Protein AF-A0A9X3YD59-F1 (afdb_monomer_lite)

Sequence (199 aa):
MIEMTILKELVAESLGELLESVKEIRIEDINIEELDKPVDLELPRNELTPLSEETKEVLSEEGYSDEVLESINSEEEAAIYRDAGLECQTVNGNDALINTEIDLDQTDALGDTNLERMGKGKSPLDVNGKPIELHHVGQKADSPLAELTHAQHMENGNNTILHDTTKESEIDRGAFAKEREAHWKARAEEIKQRQEEAA

Secondary structure (DSSP, 8-state):
--HHHHHHHHHHHHHHHHHHHHHT--GGG--HHHHTS-----PPPP-PPPPPHHHHHHHHHTT--HHHHHH---HHHHHHHHHTT-EEEEETTEEEEE-S---TT-B-TTS-BHHHHHHTTPPPB-TTSPBPEEEEGGG-TTSPEEEE-HHHHHSTTHHHHH--TTSPP---HHHHHHHHHHHHHHHHHHHHHHHHHT-

Structure (mmCIF, N/CA/C/O backbone):
data_AF-A0A9X3YD59-F1
#
_entry.id   AF-A0A9X3YD59-F1
#
loop_
_atom_site.group_PDB
_atom_site.id
_atom_site.type_symbol
_atom_site.label_atom_id
_atom_site.label_alt_id
_atom_site.label_comp_id
_atom_site.label_asym_id
_atom_site.label_entity_id
_atom_site.label_seq_id
_atom_site.pdbx_PDB_ins_code
_atom_site.Cartn_x
_atom_site.Cartn_y
_atom_site.Cartn_z
_atom_site.occupancy
_atom_site.B_iso_or_equiv
_atom_site.auth_seq_id
_atom_site.auth_comp_id
_atom_site.auth_asym_id
_atom_site.auth_atom_id
_atom_site.pdbx_PDB_model_num
ATOM 1 N N . MET A 1 1 ? -11.977 6.323 -32.313 1.00 48.66 1 MET A N 1
ATOM 2 C CA . MET A 1 1 ? -11.999 5.221 -33.312 1.00 48.66 1 MET A CA 1
ATOM 3 C C . MET A 1 1 ? -10.699 5.088 -34.118 1.00 48.66 1 MET A C 1
ATOM 5 O O . MET A 1 1 ? -10.632 4.195 -34.948 1.00 48.66 1 MET A O 1
ATOM 9 N N . ILE A 1 2 ? -9.675 5.922 -33.886 1.00 47.72 2 ILE A N 1
ATOM 10 C CA . ILE A 1 2 ? -8.413 5.894 -34.652 1.00 47.72 2 ILE A CA 1
ATOM 11 C C . ILE A 1 2 ? -7.351 4.999 -33.968 1.00 47.72 2 ILE A C 1
ATOM 13 O O . ILE A 1 2 ? -6.607 4.316 -34.658 1.00 47.72 2 ILE A O 1
ATOM 17 N N . GLU A 1 3 ? -7.361 4.878 -32.635 1.00 50.88 3 GLU A N 1
ATOM 18 C CA . GLU A 1 3 ? -6.383 4.080 -31.862 1.00 50.88 3 GLU A CA 1
ATOM 19 C C . GLU A 1 3 ? -6.454 2.560 -32.069 1.00 50.88 3 GLU A C 1
ATOM 21 O O . GLU A 1 3 ? -5.428 1.917 -32.270 1.00 50.88 3 GLU A O 1
ATOM 26 N N . MET A 1 4 ? -7.653 1.964 -32.084 1.00 38.84 4 MET A N 1
ATOM 27 C CA . MET A 1 4 ? -7.789 0.505 -32.258 1.00 38.84 4 MET A CA 1
ATOM 28 C C . MET A 1 4 ? -7.372 0.011 -33.649 1.00 38.84 4 MET A C 1
ATOM 30 O O . MET A 1 4 ? -7.109 -1.179 -33.813 1.00 38.84 4 MET A O 1
ATOM 34 N N . THR A 1 5 ? -7.361 0.886 -34.655 1.00 42.59 5 THR A N 1
ATOM 35 C CA . THR A 1 5 ? -6.995 0.520 -36.030 1.00 42.59 5 THR A CA 1
ATOM 36 C C . THR A 1 5 ? -5.479 0.438 -36.173 1.00 42.59 5 THR A C 1
ATOM 38 O O . THR A 1 5 ? -4.984 -0.550 -36.705 1.00 42.59 5 THR A O 1
ATOM 41 N N . ILE A 1 6 ? -4.755 1.398 -35.587 1.00 52.00 6 ILE A N 1
ATOM 42 C CA . ILE A 1 6 ? -3.287 1.442 -35.600 1.00 52.00 6 ILE A CA 1
ATOM 43 C C . ILE A 1 6 ? -2.707 0.256 -34.819 1.00 52.00 6 ILE A C 1
ATOM 45 O O . ILE A 1 6 ? -1.791 -0.406 -35.296 1.00 52.00 6 ILE A O 1
ATOM 49 N N . LEU A 1 7 ? -3.289 -0.083 -33.660 1.00 44.72 7 LEU A N 1
ATOM 50 C CA . LEU A 1 7 ? -2.834 -1.232 -32.870 1.00 44.72 7 LEU A CA 1
ATOM 51 C C . LEU A 1 7 ? -3.066 -2.569 -33.602 1.00 44.72 7 LEU A C 1
ATOM 53 O O . LEU A 1 7 ? -2.240 -3.473 -33.524 1.00 44.72 7 LEU A O 1
ATOM 57 N N . LYS A 1 8 ? -4.175 -2.697 -34.345 1.00 49.22 8 LYS A N 1
ATOM 58 C CA . LYS A 1 8 ? -4.456 -3.891 -35.160 1.00 49.22 8 LYS A CA 1
ATOM 59 C C . LYS A 1 8 ? -3.526 -4.011 -36.364 1.00 49.22 8 LYS A C 1
ATOM 61 O O . LYS A 1 8 ? -3.142 -5.129 -36.686 1.00 49.22 8 LYS A O 1
ATOM 66 N N . GLU A 1 9 ? -3.181 -2.900 -37.013 1.00 48.28 9 GLU A N 1
ATOM 67 C CA . GLU A 1 9 ? -2.212 -2.890 -38.115 1.00 48.28 9 GLU A CA 1
ATOM 68 C C . GLU A 1 9 ? -0.807 -3.248 -37.621 1.00 48.28 9 GLU A C 1
ATOM 70 O O . GLU A 1 9 ? -0.199 -4.146 -38.190 1.00 48.28 9 GLU A O 1
ATOM 75 N N . LEU A 1 10 ? -0.347 -2.679 -36.501 1.00 42.44 10 LEU A N 1
ATOM 76 C CA . LEU A 1 10 ? 0.983 -2.964 -35.945 1.00 42.44 10 LEU A CA 1
ATOM 77 C C . LEU A 1 10 ? 1.147 -4.437 -35.520 1.00 42.44 10 LEU A C 1
ATOM 79 O O . LEU A 1 10 ? 2.170 -5.066 -35.788 1.00 42.44 10 LEU A O 1
ATOM 83 N N . VAL A 1 11 ? 0.114 -5.018 -34.894 1.00 52.75 11 VAL A N 1
ATOM 84 C CA . VAL A 1 11 ? 0.104 -6.446 -34.525 1.00 52.75 11 VAL A CA 1
ATOM 85 C C . VAL A 1 11 ? 0.025 -7.336 -35.770 1.00 52.75 11 VAL A C 1
ATOM 87 O O . VAL A 1 11 ? 0.654 -8.391 -35.805 1.00 52.75 11 VAL A O 1
ATOM 90 N N . ALA A 1 12 ? -0.715 -6.929 -36.807 1.00 53.62 12 ALA A N 1
ATOM 91 C CA . ALA A 1 12 ? -0.812 -7.682 -38.058 1.00 53.62 12 ALA A CA 1
ATOM 92 C C . ALA A 1 12 ? 0.489 -7.642 -38.876 1.00 53.62 12 ALA A C 1
ATOM 94 O O . ALA A 1 12 ? 0.856 -8.659 -39.463 1.00 53.62 12 ALA A O 1
ATOM 95 N N . GLU A 1 13 ? 1.193 -6.509 -38.889 1.00 56.78 13 GLU A N 1
ATOM 96 C CA . GLU A 1 13 ? 2.505 -6.362 -39.527 1.00 56.78 13 GLU A CA 1
ATOM 97 C C . GLU A 1 13 ? 3.557 -7.227 -38.818 1.00 56.78 13 GLU A C 1
ATOM 99 O O . GLU A 1 13 ? 4.201 -8.051 -39.465 1.00 56.78 13 GLU A O 1
ATOM 104 N N . SER A 1 14 ? 3.634 -7.155 -37.483 1.00 57.94 14 SER A N 1
ATOM 105 C CA . SER A 1 14 ? 4.537 -7.990 -36.675 1.00 57.94 14 SER A CA 1
ATOM 106 C C . SER A 1 14 ? 4.266 -9.492 -36.843 1.00 57.94 14 SER A C 1
ATOM 108 O O . SER A 1 14 ? 5.195 -10.285 -37.018 1.00 57.94 14 SER A O 1
ATOM 110 N N . LEU A 1 15 ? 2.992 -9.902 -36.838 1.00 60.00 15 LEU A N 1
ATOM 111 C CA . LEU A 1 15 ? 2.616 -11.304 -37.018 1.00 60.00 15 LEU A CA 1
ATOM 112 C C . LEU A 1 15 ? 2.864 -11.785 -38.456 1.00 60.00 15 LEU A C 1
ATOM 114 O O . LEU A 1 15 ? 3.173 -12.957 -38.663 1.00 60.00 15 LEU A O 1
ATOM 118 N N . GLY A 1 16 ? 2.736 -10.893 -39.443 1.00 63.78 16 GLY A N 1
ATOM 119 C CA . GLY A 1 16 ? 3.020 -11.163 -40.851 1.00 63.78 16 GLY A CA 1
ATOM 120 C C . GLY A 1 16 ?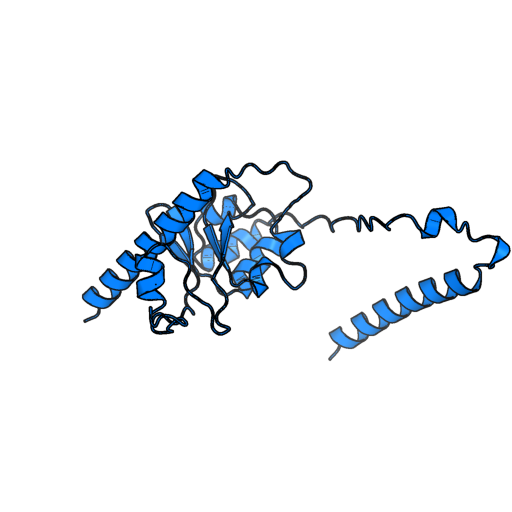 4.504 -11.411 -41.115 1.00 63.78 16 GLY A C 1
ATOM 121 O O . GLY A 1 16 ? 4.842 -12.391 -41.776 1.00 63.78 16 GLY A O 1
ATOM 122 N N . GLU A 1 17 ? 5.386 -10.586 -40.547 1.00 63.19 17 GLU A N 1
ATOM 123 C CA . GLU A 1 17 ? 6.842 -10.783 -40.621 1.00 63.19 17 GLU A CA 1
ATOM 124 C C . GLU A 1 17 ? 7.276 -12.090 -39.937 1.00 63.19 17 GLU A C 1
ATOM 126 O O . GLU A 1 17 ? 8.055 -12.867 -40.498 1.00 63.19 17 GLU A O 1
ATOM 131 N N . LEU A 1 18 ? 6.695 -12.394 -38.770 1.00 61.09 18 LEU A N 1
ATOM 132 C CA . LEU A 1 18 ? 6.884 -13.673 -38.081 1.00 61.09 18 LEU A CA 1
ATOM 133 C C . LEU A 1 18 ? 6.432 -14.861 -38.942 1.00 61.09 18 LEU A C 1
ATOM 135 O O . LEU A 1 18 ? 7.176 -15.826 -39.094 1.00 61.09 18 LEU A O 1
ATOM 139 N N . LEU A 1 19 ? 5.251 -14.794 -39.559 1.00 59.66 19 LEU A N 1
ATOM 140 C CA . LEU A 1 19 ? 4.734 -15.863 -40.419 1.00 59.66 19 LEU A CA 1
ATOM 141 C C . LEU A 1 19 ? 5.598 -16.104 -41.659 1.00 59.66 19 LEU A C 1
ATOM 143 O O . LEU A 1 19 ? 5.741 -17.254 -42.077 1.00 59.66 19 LEU A O 1
ATOM 147 N N . GLU A 1 20 ? 6.176 -15.055 -42.240 1.00 64.12 20 GLU A N 1
ATOM 148 C CA . GLU A 1 20 ? 7.027 -15.195 -43.420 1.00 64.12 20 GLU A CA 1
ATOM 149 C C . GLU A 1 20 ? 8.377 -15.827 -43.071 1.00 64.12 20 GLU A C 1
ATOM 151 O O . GLU A 1 20 ? 8.828 -16.720 -43.788 1.00 64.12 20 GLU A O 1
ATOM 156 N N . SER A 1 21 ? 8.954 -15.484 -41.913 1.00 59.84 21 SER A N 1
ATOM 157 C CA . SER A 1 21 ? 10.163 -16.155 -41.412 1.00 59.84 21 SER A CA 1
ATOM 158 C C . SER A 1 21 ? 9.939 -17.643 -41.104 1.00 59.84 21 SER A C 1
ATOM 160 O O . SER A 1 21 ? 10.811 -18.466 -41.373 1.00 59.84 21 SER A O 1
ATOM 162 N N . VAL A 1 22 ? 8.746 -18.024 -40.624 1.00 60.22 22 VAL A N 1
ATOM 163 C CA . VAL A 1 22 ? 8.399 -19.428 -40.335 1.00 60.22 22 VAL A CA 1
ATOM 164 C C . VAL A 1 22 ? 8.210 -20.255 -41.612 1.00 60.22 22 VAL A C 1
ATOM 166 O O . VAL A 1 22 ? 8.513 -21.448 -41.620 1.00 60.22 22 VAL A O 1
ATOM 169 N N . LYS A 1 23 ? 7.753 -19.646 -42.715 1.00 60.50 23 LYS A N 1
ATOM 170 C CA . LYS A 1 23 ? 7.581 -20.335 -44.009 1.00 60.50 23 LYS A CA 1
ATOM 171 C C . LYS A 1 23 ? 8.898 -20.790 -44.639 1.00 60.50 23 LYS A C 1
ATOM 173 O O . LYS A 1 23 ? 8.879 -21.708 -45.459 1.00 60.50 23 LYS A O 1
ATOM 178 N N . GLU A 1 24 ? 10.016 -20.170 -44.275 1.00 58.84 24 GLU A N 1
ATOM 179 C CA . GLU A 1 24 ? 11.344 -20.538 -44.775 1.00 58.84 24 GLU A CA 1
ATOM 180 C C . GLU A 1 24 ? 12.033 -21.623 -43.933 1.00 58.84 24 GLU A C 1
ATOM 182 O O . GLU A 1 24 ? 13.049 -22.175 -44.363 1.00 58.84 24 GLU A O 1
ATOM 187 N N . ILE A 1 25 ? 11.470 -21.986 -42.774 1.00 59.97 25 ILE A N 1
ATOM 188 C CA . ILE A 1 25 ? 12.033 -23.018 -41.901 1.00 59.97 25 ILE A CA 1
ATOM 189 C C . ILE A 1 25 ? 11.808 -24.394 -42.532 1.00 59.97 25 ILE A C 1
ATOM 191 O O . ILE A 1 25 ? 10.683 -24.888 -42.646 1.00 59.97 25 ILE A O 1
ATOM 195 N N . ARG A 1 26 ? 12.900 -25.048 -42.925 1.00 63.75 26 ARG A N 1
ATOM 196 C CA . ARG A 1 26 ? 12.881 -26.437 -43.389 1.00 63.75 26 ARG A CA 1
ATOM 197 C C . ARG A 1 26 ? 12.985 -27.364 -42.189 1.00 63.75 26 ARG A C 1
ATOM 199 O O . ARG A 1 26 ? 13.809 -27.156 -41.308 1.00 63.75 26 ARG A O 1
ATOM 206 N N . ILE A 1 27 ? 12.182 -28.427 -42.184 1.00 58.69 27 ILE A N 1
ATOM 207 C CA . ILE A 1 27 ? 12.144 -29.421 -41.094 1.00 58.69 27 ILE A CA 1
ATOM 208 C C . ILE A 1 27 ? 13.525 -30.065 -40.866 1.00 58.69 27 ILE A C 1
ATOM 210 O O . ILE A 1 27 ? 13.849 -30.467 -39.755 1.00 58.69 27 ILE A O 1
ATOM 214 N N . GLU A 1 28 ? 14.348 -30.126 -41.913 1.00 62.78 28 GLU A N 1
ATOM 215 C CA . GLU A 1 28 ? 15.713 -30.664 -41.897 1.00 62.78 2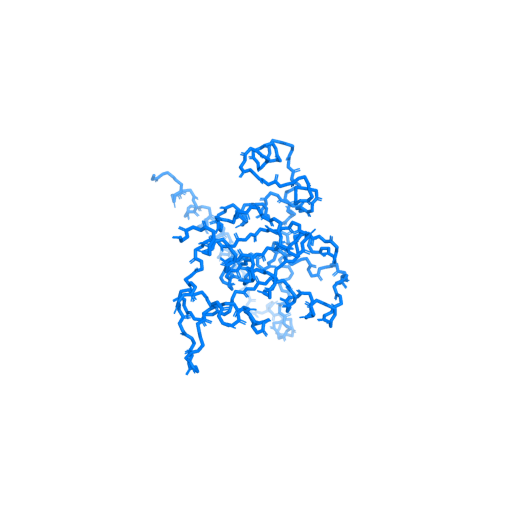8 GLU A CA 1
ATOM 216 C C . GLU A 1 28 ? 16.704 -29.824 -41.071 1.00 62.78 28 GLU A C 1
ATOM 218 O O . GLU A 1 28 ? 17.704 -30.365 -40.603 1.00 62.78 28 GLU A O 1
ATOM 223 N N . ASP A 1 29 ? 16.422 -28.532 -40.880 1.00 60.59 29 ASP A N 1
ATOM 224 C CA . ASP A 1 29 ? 17.305 -27.567 -40.212 1.00 60.59 29 ASP A CA 1
ATOM 225 C C . ASP A 1 29 ? 16.919 -27.333 -38.736 1.00 60.59 29 ASP A C 1
ATOM 227 O O . ASP A 1 29 ? 17.590 -26.594 -38.013 1.00 60.59 29 ASP A O 1
ATOM 231 N N . ILE A 1 30 ? 15.839 -27.965 -38.261 1.00 59.28 30 ILE A N 1
ATOM 232 C CA . ILE A 1 30 ? 15.338 -27.812 -36.892 1.00 59.28 30 ILE A CA 1
ATOM 233 C C . ILE A 1 30 ? 16.099 -28.759 -35.957 1.00 59.28 30 ILE A C 1
ATOM 235 O O . ILE A 1 30 ? 15.935 -29.980 -36.009 1.00 59.28 30 ILE A O 1
ATOM 239 N N . ASN A 1 31 ? 16.900 -28.198 -35.050 1.00 66.25 31 ASN A N 1
ATOM 240 C CA . ASN A 1 31 ? 17.534 -28.971 -33.987 1.00 66.25 31 ASN A CA 1
ATOM 241 C C . ASN A 1 31 ? 16.512 -29.306 -32.886 1.00 66.25 31 ASN A C 1
ATOM 243 O O . ASN A 1 31 ? 16.117 -28.450 -32.099 1.00 66.25 31 ASN A O 1
ATOM 247 N N . ILE A 1 32 ? 16.100 -30.571 -32.816 1.00 60.50 32 ILE A N 1
ATOM 248 C CA . ILE A 1 32 ? 15.092 -31.055 -31.862 1.00 60.50 32 ILE A CA 1
ATOM 249 C C . ILE A 1 32 ? 15.565 -30.899 -30.402 1.00 60.50 32 ILE A C 1
ATOM 251 O O . ILE A 1 32 ? 14.742 -30.667 -29.522 1.00 60.50 32 ILE A O 1
ATOM 255 N N . GLU A 1 33 ? 16.876 -30.948 -30.136 1.00 63.09 33 GLU A N 1
ATOM 256 C CA . GLU A 1 33 ? 17.434 -30.745 -28.786 1.00 63.09 33 GLU A CA 1
ATOM 257 C C . GLU A 1 33 ? 17.367 -29.281 -28.316 1.00 63.09 33 GLU A C 1
ATOM 259 O O . GLU A 1 33 ? 17.418 -29.017 -27.117 1.00 63.09 33 GLU A O 1
ATOM 264 N N . GLU A 1 34 ? 17.251 -28.319 -29.237 1.00 60.66 34 GLU A N 1
ATOM 265 C CA . GLU A 1 34 ? 17.028 -26.903 -28.905 1.00 60.66 34 GLU A CA 1
ATOM 266 C C . GLU A 1 34 ? 15.555 -26.624 -28.565 1.00 60.66 34 GLU A C 1
ATOM 268 O O . GLU A 1 34 ? 15.282 -25.746 -27.756 1.00 60.66 34 GLU A O 1
ATOM 273 N N . LEU A 1 35 ? 14.613 -27.392 -29.129 1.00 58.31 35 LEU A N 1
ATOM 274 C CA . LEU A 1 35 ? 13.171 -27.241 -28.881 1.00 58.31 35 LEU A CA 1
ATOM 275 C C . LEU A 1 35 ? 12.720 -27.764 -27.512 1.00 58.31 35 LEU A C 1
ATOM 277 O O . LEU A 1 35 ? 11.710 -27.302 -26.991 1.00 58.31 35 LEU A O 1
ATOM 281 N N . ASP A 1 36 ? 13.438 -28.743 -26.958 1.00 57.72 36 ASP A N 1
ATOM 282 C CA . ASP A 1 36 ? 13.113 -29.361 -25.663 1.00 57.72 36 ASP A CA 1
ATOM 283 C C . ASP A 1 36 ? 13.709 -28.577 -24.476 1.00 57.72 36 ASP A C 1
ATOM 285 O O . ASP A 1 36 ? 13.488 -28.907 -23.309 1.00 57.72 36 ASP A O 1
ATOM 289 N N . LYS A 1 37 ? 14.471 -27.512 -24.762 1.00 53.78 37 LYS A N 1
ATOM 290 C CA . LYS A 1 37 ? 14.889 -26.547 -23.746 1.00 53.78 37 LYS A CA 1
ATOM 291 C C . LYS A 1 37 ? 13.692 -25.659 -23.409 1.00 53.78 37 LYS A C 1
ATOM 293 O O . LYS A 1 37 ? 13.006 -25.202 -24.325 1.00 53.78 37 LYS A O 1
ATOM 298 N N . PRO A 1 38 ? 13.433 -25.371 -22.122 1.00 53.31 38 PRO A N 1
ATOM 299 C CA . PRO A 1 38 ? 12.479 -24.330 -21.787 1.00 53.31 38 PRO A CA 1
ATOM 300 C C . PRO A 1 38 ? 12.932 -23.042 -22.478 1.00 53.31 38 PRO A C 1
ATOM 302 O O . PRO A 1 38 ? 14.085 -22.630 -22.346 1.00 53.31 38 PRO A O 1
ATOM 305 N N . VAL A 1 39 ? 12.035 -22.435 -23.252 1.00 48.69 39 VAL A N 1
ATOM 306 C CA . VAL A 1 39 ? 12.229 -21.068 -23.722 1.00 48.69 39 VAL A CA 1
ATOM 307 C C . VAL A 1 39 ? 12.133 -20.195 -22.476 1.00 48.69 39 VAL A C 1
ATOM 309 O O . VAL A 1 39 ? 11.034 -19.838 -22.055 1.00 48.69 39 VAL A O 1
ATOM 312 N N . ASP A 1 40 ? 13.278 -19.886 -21.866 1.00 45.81 40 ASP A N 1
ATOM 313 C CA . ASP A 1 40 ? 13.397 -18.713 -21.006 1.00 45.81 40 ASP A CA 1
ATOM 314 C C . ASP A 1 40 ? 13.234 -17.517 -21.935 1.00 45.81 40 ASP A C 1
ATOM 316 O O . ASP A 1 40 ? 14.185 -16.994 -22.517 1.00 45.81 40 ASP A O 1
ATOM 320 N N . LEU A 1 41 ? 11.974 -17.152 -22.168 1.00 40.78 41 LEU A N 1
ATOM 321 C CA . LEU A 1 41 ? 11.620 -15.910 -22.817 1.00 40.78 41 LEU A CA 1
ATOM 322 C C . LEU A 1 41 ? 11.975 -14.811 -21.812 1.00 40.78 41 LEU A C 1
ATOM 324 O O . LEU A 1 41 ? 11.107 -14.265 -21.133 1.00 40.78 41 LEU A O 1
ATOM 328 N N . GLU A 1 42 ? 13.266 -14.505 -21.694 1.00 44.47 42 GLU A N 1
ATOM 329 C CA . GLU A 1 42 ? 13.732 -13.219 -21.198 1.00 44.47 42 GLU A CA 1
ATOM 330 C C . GLU A 1 42 ? 13.297 -12.183 -22.237 1.00 44.47 42 GLU A C 1
ATOM 332 O O . GLU A 1 42 ? 14.081 -11.691 -23.048 1.00 44.47 42 GLU A O 1
ATOM 337 N N . LEU A 1 43 ? 11.989 -11.906 -22.277 1.00 43.38 43 LEU A N 1
ATOM 338 C CA . LEU A 1 43 ? 11.499 -10.697 -22.904 1.00 43.38 43 LEU A CA 1
ATOM 339 C C . LEU A 1 43 ? 12.263 -9.572 -22.210 1.00 43.38 43 LEU A C 1
ATOM 341 O O . LEU A 1 43 ? 12.201 -9.500 -20.977 1.00 43.38 43 LEU A O 1
ATOM 345 N N . PRO A 1 44 ? 13.016 -8.737 -22.947 1.00 46.19 44 PRO A N 1
ATOM 346 C CA . PRO A 1 44 ? 13.654 -7.591 -22.334 1.00 46.19 44 PRO A CA 1
ATOM 347 C C . PRO A 1 44 ? 12.548 -6.823 -21.618 1.00 46.19 44 PRO A C 1
ATOM 349 O O . PRO A 1 44 ? 11.554 -6.446 -22.244 1.00 46.19 44 PRO A O 1
ATOM 352 N N . ARG A 1 45 ? 12.675 -6.671 -20.292 1.00 53.72 45 ARG A N 1
ATOM 353 C CA . ARG A 1 45 ? 11.821 -5.760 -19.532 1.00 53.72 45 ARG A CA 1
ATOM 354 C C . ARG A 1 45 ? 11.884 -4.447 -20.299 1.00 53.72 45 ARG A C 1
ATOM 356 O O . ARG A 1 45 ? 12.989 -3.944 -20.507 1.00 53.72 45 ARG A O 1
ATOM 363 N N . ASN A 1 46 ? 10.748 -3.940 -20.779 1.00 59.00 46 ASN A N 1
ATOM 364 C CA . ASN A 1 46 ? 10.735 -2.584 -21.309 1.00 59.00 46 ASN A CA 1
ATOM 365 C C . ASN A 1 46 ? 11.365 -1.703 -20.229 1.00 59.00 46 ASN A C 1
ATOM 367 O O . ASN A 1 46 ? 10.957 -1.790 -19.069 1.00 59.00 46 ASN A O 1
ATOM 371 N N . GLU A 1 47 ? 12.411 -0.955 -20.583 1.00 71.69 47 GLU A N 1
ATOM 372 C CA . GLU A 1 47 ? 13.021 -0.018 -19.647 1.00 71.69 47 GLU A CA 1
ATOM 373 C C . GLU A 1 47 ? 11.909 0.915 -19.169 1.00 71.69 47 GLU A C 1
ATOM 375 O O . GLU A 1 47 ? 11.314 1.632 -19.976 1.00 71.69 47 GLU A O 1
ATOM 380 N N . LEU A 1 48 ? 11.574 0.818 -17.879 1.00 85.44 48 LEU A N 1
ATOM 381 C CA . LEU A 1 48 ? 10.544 1.653 -17.279 1.00 85.44 48 LEU A CA 1
ATOM 382 C C . LEU A 1 48 ? 10.986 3.105 -17.378 1.00 85.44 48 LEU A C 1
ATOM 384 O O . LEU A 1 48 ? 12.169 3.424 -17.200 1.00 85.44 48 LEU A O 1
ATOM 388 N N . THR A 1 49 ? 10.041 3.980 -17.679 1.00 89.44 49 THR A N 1
ATOM 389 C CA . THR A 1 49 ? 10.354 5.389 -17.857 1.00 89.44 49 THR A CA 1
ATOM 390 C C . THR A 1 49 ? 10.541 6.043 -16.487 1.00 89.44 49 THR A C 1
ATOM 392 O O . THR A 1 49 ? 9.682 5.899 -15.614 1.00 89.44 49 THR A O 1
ATOM 395 N N . PRO A 1 50 ? 11.674 6.732 -16.237 1.00 90.81 50 PRO A N 1
ATOM 396 C CA . PRO A 1 50 ? 11.880 7.418 -14.968 1.00 90.81 50 PRO A CA 1
ATOM 397 C C . PRO A 1 50 ? 10.785 8.452 -14.721 1.00 90.81 50 PRO A C 1
ATOM 399 O O . PRO A 1 50 ? 10.398 9.164 -15.648 1.00 90.81 50 PRO A O 1
ATOM 402 N N . LEU A 1 51 ? 10.348 8.569 -13.467 1.00 92.12 51 LEU A N 1
ATOM 403 C CA . LEU A 1 51 ? 9.320 9.529 -13.076 1.00 92.12 51 LEU A CA 1
ATOM 404 C C . LEU A 1 51 ? 9.777 10.971 -13.356 1.00 92.12 51 LEU A C 1
ATOM 406 O O . LEU A 1 51 ? 10.797 11.431 -12.831 1.00 92.12 51 LEU A O 1
ATOM 410 N N . SER A 1 52 ? 9.018 11.677 -14.186 1.00 92.50 52 SER A N 1
ATOM 411 C CA . SER A 1 52 ? 9.258 13.061 -14.576 1.00 92.50 52 SER A CA 1
ATOM 412 C C . SER A 1 52 ? 8.836 14.045 -13.484 1.00 92.50 52 SER A C 1
ATOM 414 O O . SER A 1 52 ? 7.966 13.771 -12.658 1.00 92.50 52 SER A O 1
ATOM 416 N N . GLU A 1 53 ? 9.441 15.235 -13.491 1.00 92.31 53 GLU A N 1
ATOM 417 C CA . GLU A 1 53 ? 9.062 16.306 -12.559 1.00 92.31 53 GLU A CA 1
ATOM 418 C C . GLU A 1 53 ? 7.636 16.818 -12.816 1.00 92.31 53 GLU A C 1
ATOM 420 O O . GLU A 1 53 ? 6.957 17.208 -11.873 1.00 92.31 53 GLU A O 1
ATOM 425 N N . GLU A 1 54 ? 7.158 16.759 -14.065 1.00 92.06 54 GLU A N 1
ATOM 426 C CA . GLU A 1 54 ? 5.776 17.113 -14.417 1.00 92.06 54 GLU A CA 1
ATOM 427 C C . GLU A 1 54 ? 4.780 16.149 -13.758 1.00 92.06 54 GLU A C 1
ATOM 429 O O . GLU A 1 54 ? 3.832 16.591 -13.112 1.00 92.06 54 GLU A O 1
ATOM 434 N N . THR A 1 55 ? 5.025 14.836 -13.834 1.00 92.31 55 THR A N 1
ATOM 435 C CA . THR A 1 55 ? 4.169 13.848 -13.164 1.00 92.31 55 THR A CA 1
ATOM 436 C C . THR A 1 55 ? 4.206 14.008 -11.646 1.00 92.31 55 THR A C 1
ATOM 438 O O . THR A 1 55 ? 3.164 13.909 -11.004 1.00 92.31 55 THR A O 1
ATOM 441 N N . LYS A 1 56 ? 5.367 14.314 -11.053 1.00 92.44 56 LYS A N 1
ATOM 442 C CA . LYS A 1 56 ? 5.453 14.601 -9.610 1.00 92.44 56 LYS A CA 1
ATOM 443 C C . LYS A 1 56 ? 4.620 15.813 -9.207 1.00 92.44 56 LYS A C 1
ATOM 445 O O . LYS A 1 56 ? 3.956 15.756 -8.177 1.00 92.44 56 LYS A O 1
ATOM 450 N N . GLU A 1 57 ? 4.643 16.883 -10.000 1.00 93.88 57 GLU A N 1
ATOM 451 C CA . GLU A 1 57 ? 3.835 18.081 -9.745 1.00 93.88 57 GLU A CA 1
ATOM 452 C C . GLU A 1 57 ? 2.338 17.742 -9.782 1.00 93.88 57 GLU A C 1
ATOM 454 O O . GLU A 1 57 ? 1.617 18.079 -8.847 1.00 93.88 57 GLU A O 1
ATOM 459 N N . VAL A 1 58 ? 1.893 16.969 -10.780 1.00 94.19 58 VAL A N 1
ATOM 460 C CA . VAL A 1 58 ? 0.499 16.500 -10.873 1.00 94.19 58 VAL A CA 1
ATOM 461 C C . VAL A 1 58 ? 0.108 15.635 -9.673 1.00 94.19 58 VAL A C 1
ATOM 463 O O . VAL A 1 58 ? -0.914 15.888 -9.044 1.00 94.19 58 VAL A O 1
ATOM 466 N N . LEU A 1 59 ? 0.918 14.636 -9.317 1.00 93.38 59 LEU A N 1
ATOM 467 C CA . LEU A 1 59 ? 0.624 13.754 -8.184 1.00 93.38 59 LEU A CA 1
ATOM 468 C C . LEU A 1 59 ? 0.612 14.523 -6.851 1.00 93.38 59 LEU A C 1
ATOM 470 O O . LEU A 1 59 ? -0.212 14.245 -5.981 1.00 93.38 59 LEU A O 1
ATOM 474 N N . SER A 1 60 ? 1.487 15.521 -6.697 1.00 93.62 60 SER A N 1
ATOM 475 C CA . SER A 1 60 ? 1.483 16.421 -5.539 1.00 93.62 60 SER A CA 1
ATOM 476 C C . SER A 1 60 ? 0.178 17.223 -5.451 1.00 93.62 60 SER A C 1
ATOM 478 O O . SER A 1 60 ? -0.417 17.316 -4.376 1.00 93.62 60 SER A O 1
ATOM 480 N N . GLU A 1 61 ? -0.327 17.740 -6.578 1.00 93.62 61 GLU A N 1
ATOM 481 C CA . GLU A 1 61 ? -1.638 18.405 -6.647 1.00 93.62 61 GLU A CA 1
ATOM 482 C C . GLU A 1 61 ? -2.808 17.449 -6.352 1.00 93.62 61 GLU A C 1
ATOM 484 O O . GLU A 1 61 ? -3.803 17.863 -5.750 1.00 93.62 61 GLU A O 1
ATOM 489 N N . GLU A 1 62 ? -2.682 16.171 -6.721 1.00 92.56 62 GLU A N 1
ATOM 490 C CA . GLU A 1 62 ? -3.630 15.097 -6.385 1.00 92.56 62 GLU A CA 1
ATOM 491 C C . GLU A 1 62 ? -3.553 14.665 -4.905 1.00 92.56 62 GLU A C 1
ATOM 493 O O . GLU A 1 62 ? -4.398 13.902 -4.436 1.00 92.56 62 GLU A O 1
ATOM 498 N N . GLY A 1 63 ? -2.590 15.194 -4.142 1.00 93.12 63 GLY A N 1
ATOM 499 C CA . GLY A 1 63 ? -2.471 14.999 -2.697 1.00 93.12 63 GLY A CA 1
ATOM 500 C C . GLY A 1 63 ? -1.470 13.927 -2.271 1.00 93.12 63 GLY A C 1
ATOM 501 O O . GLY A 1 63 ? -1.469 13.548 -1.100 1.00 93.12 63 GLY A O 1
ATOM 502 N N . TYR A 1 64 ? -0.622 13.438 -3.179 1.00 94.12 64 TYR A N 1
ATOM 503 C CA . TYR A 1 64 ? 0.468 12.523 -2.837 1.00 94.12 64 TYR A CA 1
ATOM 504 C C . TYR A 1 64 ? 1.521 13.265 -2.010 1.00 94.12 64 TYR A C 1
ATOM 506 O O . TYR A 1 64 ? 1.886 14.400 -2.323 1.00 94.12 64 TYR A O 1
ATOM 514 N N . SER A 1 65 ? 2.015 12.628 -0.948 1.00 95.00 65 SER A N 1
ATOM 515 C CA . SER A 1 65 ? 3.069 13.212 -0.122 1.00 95.00 65 SER A CA 1
ATOM 516 C C . SER A 1 65 ? 4.437 13.119 -0.793 1.00 95.00 65 SER A C 1
ATOM 518 O O . SER A 1 65 ? 4.689 12.225 -1.604 1.00 95.00 65 SER A O 1
ATOM 520 N N . ASP A 1 66 ? 5.349 14.014 -0.406 1.00 93.69 66 ASP A N 1
ATOM 521 C CA . ASP A 1 66 ? 6.729 14.020 -0.903 1.00 93.69 66 ASP A CA 1
ATOM 522 C C . ASP A 1 66 ? 7.414 12.652 -0.705 1.00 93.69 66 ASP A C 1
ATOM 524 O O . ASP A 1 66 ? 8.137 12.189 -1.584 1.00 93.69 66 ASP A O 1
ATOM 528 N N . GLU A 1 67 ? 7.126 11.957 0.402 1.00 93.81 67 GLU A N 1
ATOM 529 C CA . GLU A 1 67 ? 7.678 10.630 0.708 1.00 93.81 67 GLU A CA 1
ATOM 530 C C . GLU A 1 67 ? 7.245 9.564 -0.313 1.00 93.81 67 GLU A C 1
ATOM 532 O O . GLU A 1 67 ? 8.055 8.742 -0.756 1.00 93.81 67 GLU A O 1
ATOM 537 N N . VAL A 1 68 ? 5.977 9.595 -0.736 1.00 94.12 68 VAL A N 1
ATOM 538 C CA . VAL A 1 68 ? 5.472 8.702 -1.786 1.00 94.12 68 VAL A CA 1
ATOM 539 C C . VAL A 1 68 ? 6.118 9.053 -3.127 1.00 94.12 68 VAL A C 1
ATOM 541 O O . VAL A 1 68 ? 6.602 8.160 -3.823 1.00 94.12 68 VAL A O 1
ATOM 544 N N . LEU A 1 69 ? 6.185 10.342 -3.475 1.00 94.00 69 LEU A N 1
ATOM 545 C CA . LEU A 1 69 ? 6.753 10.813 -4.745 1.00 94.00 69 LEU A CA 1
ATOM 546 C C . LEU A 1 69 ? 8.239 10.465 -4.901 1.00 94.00 69 LEU A C 1
ATOM 548 O O . LEU A 1 69 ? 8.680 10.124 -5.998 1.00 94.00 69 LEU A O 1
ATOM 552 N N . GLU A 1 70 ? 9.013 10.531 -3.817 1.00 93.56 70 GLU A N 1
ATOM 553 C CA . GLU A 1 70 ? 10.427 10.133 -3.791 1.00 93.56 70 GLU A CA 1
ATOM 554 C C . GLU A 1 70 ? 10.627 8.608 -3.836 1.00 93.56 70 GLU A C 1
ATOM 556 O O . GLU A 1 70 ? 11.709 8.119 -4.190 1.00 93.56 70 GLU A O 1
ATOM 561 N N . SER A 1 71 ? 9.592 7.845 -3.482 1.00 94.44 71 SER A N 1
ATOM 562 C CA . SER A 1 71 ? 9.636 6.384 -3.459 1.00 94.44 71 SER A CA 1
ATOM 563 C C . SER A 1 71 ? 9.285 5.757 -4.807 1.00 94.44 71 SER A C 1
ATOM 565 O O . SER A 1 71 ? 9.880 4.737 -5.147 1.00 94.44 71 SER A O 1
ATOM 567 N N . ILE A 1 72 ? 8.388 6.363 -5.592 1.00 94.25 72 ILE A N 1
ATOM 568 C CA . ILE A 1 72 ? 7.982 5.858 -6.915 1.00 94.25 72 ILE A CA 1
ATOM 569 C C . ILE A 1 72 ? 9.189 5.774 -7.867 1.00 94.25 72 ILE A C 1
ATOM 571 O O . ILE A 1 72 ? 9.920 6.746 -8.061 1.00 94.25 72 ILE A O 1
ATOM 575 N N . ASN A 1 73 ? 9.374 4.622 -8.522 1.00 90.12 73 ASN A N 1
ATOM 576 C CA . ASN A 1 73 ? 10.510 4.400 -9.421 1.00 90.12 73 ASN A CA 1
ATOM 577 C C . ASN A 1 73 ? 10.246 4.816 -10.876 1.00 90.12 73 ASN A C 1
ATOM 579 O O . ASN A 1 73 ? 11.205 5.070 -11.609 1.00 90.1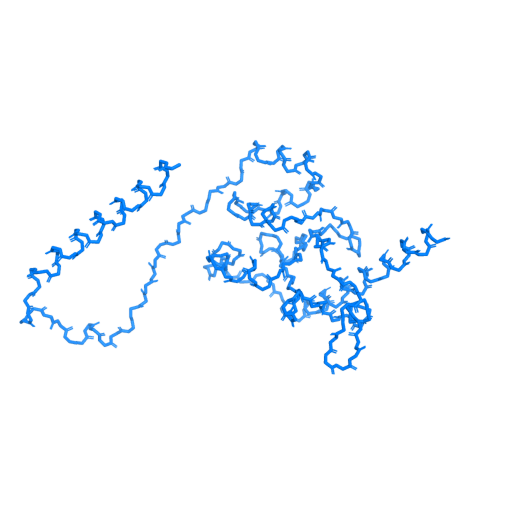2 73 ASN A O 1
ATOM 583 N N . SER A 1 74 ? 8.987 4.827 -11.328 1.00 93.50 74 SER A N 1
ATOM 584 C CA . SER A 1 74 ? 8.657 4.996 -12.751 1.00 93.50 74 SER A CA 1
ATOM 585 C C . SER A 1 74 ? 7.282 5.609 -13.011 1.00 93.50 74 SER A C 1
ATOM 587 O O . SER A 1 74 ? 6.400 5.556 -12.154 1.00 93.50 74 SER A O 1
ATOM 589 N N . GLU A 1 75 ? 7.092 6.154 -14.215 1.00 93.31 75 GLU A N 1
ATOM 590 C CA . GLU A 1 75 ? 5.788 6.639 -14.692 1.00 93.31 75 GLU A CA 1
ATOM 591 C C . GLU A 1 75 ? 4.753 5.509 -14.743 1.00 93.31 75 GLU A C 1
ATOM 593 O O . GLU A 1 75 ? 3.595 5.707 -14.385 1.00 93.31 75 GLU A O 1
ATOM 598 N N . GLU A 1 76 ? 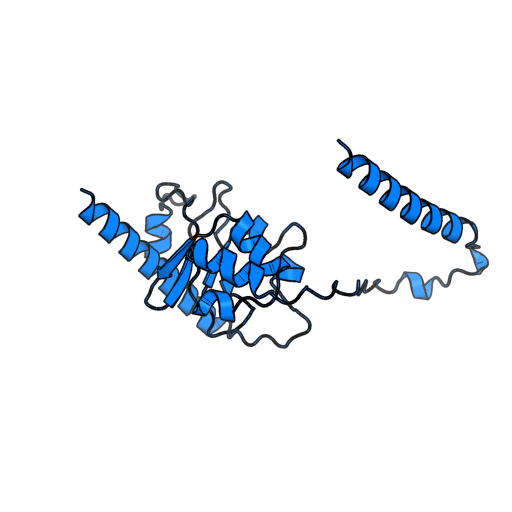5.157 4.305 -15.159 1.00 93.88 76 GLU A N 1
ATOM 599 C CA . GLU A 1 76 ? 4.256 3.156 -15.234 1.00 93.88 76 GLU A CA 1
ATOM 600 C C . GLU A 1 76 ? 3.791 2.714 -13.840 1.00 93.88 76 GLU A C 1
ATOM 602 O O . GLU A 1 76 ? 2.631 2.349 -13.664 1.00 93.88 76 GLU A O 1
ATOM 607 N N . GLU A 1 77 ? 4.669 2.785 -12.836 1.00 94.88 77 GLU A N 1
ATOM 608 C CA . GLU A 1 77 ? 4.304 2.539 -11.439 1.00 94.88 77 GLU A CA 1
ATOM 609 C C . GLU A 1 77 ? 3.322 3.603 -10.918 1.00 94.88 77 GLU A C 1
ATOM 611 O O . GLU A 1 77 ? 2.282 3.251 -10.359 1.00 94.88 77 GLU A O 1
ATOM 616 N N . ALA A 1 78 ? 3.605 4.890 -11.151 1.00 95.31 78 ALA A N 1
ATOM 617 C CA . ALA A 1 78 ? 2.697 5.980 -10.788 1.00 95.31 78 ALA A CA 1
ATOM 618 C C . ALA A 1 78 ? 1.309 5.812 -11.424 1.00 95.31 78 ALA A C 1
ATOM 620 O O . ALA A 1 78 ? 0.285 6.000 -10.763 1.00 95.31 78 ALA A O 1
ATOM 621 N N . ALA A 1 79 ? 1.271 5.423 -12.702 1.00 95.31 79 ALA A N 1
ATOM 622 C CA . ALA A 1 79 ? 0.030 5.195 -13.427 1.00 95.31 79 ALA A CA 1
ATOM 623 C C . ALA A 1 79 ? -0.811 4.083 -12.788 1.00 95.31 79 ALA A C 1
ATOM 625 O O . ALA A 1 79 ? -2.023 4.244 -12.689 1.00 95.31 79 ALA A O 1
ATOM 626 N N . ILE A 1 80 ? -0.196 3.003 -12.286 1.00 95.81 80 ILE A N 1
ATOM 627 C CA . ILE A 1 80 ? -0.929 1.931 -11.593 1.00 95.81 80 ILE A CA 1
ATOM 628 C C . ILE A 1 80 ? -1.646 2.469 -10.352 1.00 95.81 80 ILE A C 1
ATOM 630 O O . ILE A 1 80 ? -2.815 2.147 -10.144 1.00 95.81 80 ILE A O 1
ATOM 634 N N . TYR A 1 81 ? -0.978 3.293 -9.541 1.00 96.25 81 TYR A N 1
ATOM 635 C CA . TYR A 1 81 ? -1.583 3.861 -8.332 1.00 96.25 81 TYR A CA 1
ATOM 636 C C . TYR A 1 81 ? -2.710 4.845 -8.655 1.00 96.25 81 TYR A C 1
ATOM 638 O O . TYR A 1 81 ? -3.776 4.787 -8.036 1.00 96.25 81 TYR A O 1
ATOM 646 N N . ARG A 1 82 ? -2.510 5.692 -9.671 1.00 94.50 82 ARG A N 1
ATOM 647 C CA . ARG A 1 82 ? -3.525 6.649 -10.120 1.00 94.50 82 ARG A CA 1
ATOM 648 C C . ARG A 1 82 ? -4.741 5.951 -10.725 1.00 94.50 82 ARG A C 1
ATOM 650 O O . ARG A 1 82 ? -5.872 6.276 -10.376 1.00 94.50 82 ARG A O 1
ATOM 657 N N . ASP A 1 83 ? -4.525 4.962 -11.588 1.00 94.94 83 ASP A N 1
ATOM 658 C CA . ASP A 1 83 ? -5.597 4.183 -12.217 1.00 94.94 83 ASP A CA 1
ATOM 659 C C . ASP A 1 83 ? -6.344 3.313 -11.194 1.00 94.94 83 ASP A C 1
ATOM 661 O O . ASP A 1 83 ? -7.529 3.023 -11.366 1.00 94.94 83 ASP A O 1
ATOM 665 N N . ALA A 1 84 ? -5.670 2.917 -10.109 1.00 94.38 84 ALA A N 1
ATOM 666 C CA . ALA A 1 84 ? -6.288 2.253 -8.968 1.00 94.38 84 ALA A CA 1
ATOM 667 C C . ALA A 1 84 ? -7.115 3.196 -8.075 1.00 94.38 84 ALA A C 1
ATOM 669 O O . ALA A 1 84 ? -7.842 2.698 -7.217 1.00 94.38 84 ALA A O 1
ATOM 670 N N . GLY A 1 85 ? -7.027 4.517 -8.274 1.00 94.50 85 GLY A N 1
ATOM 671 C CA . GLY A 1 85 ? -7.763 5.511 -7.494 1.00 94.50 85 GLY A CA 1
ATOM 672 C C . GLY A 1 85 ? -7.320 5.585 -6.033 1.00 94.50 85 GLY A C 1
ATOM 673 O O . GLY A 1 85 ? -8.149 5.841 -5.163 1.00 94.50 85 GLY A O 1
ATOM 674 N N . LEU A 1 86 ? -6.042 5.307 -5.749 1.00 95.69 86 LEU A N 1
ATOM 675 C CA . LEU A 1 86 ? -5.533 5.342 -4.380 1.00 95.69 86 LEU A CA 1
ATOM 676 C C . LEU A 1 86 ? -5.368 6.780 -3.887 1.00 95.69 86 LEU A C 1
ATOM 678 O O . LEU A 1 86 ? -4.909 7.656 -4.622 1.00 95.69 86 LEU A O 1
ATOM 682 N N . GLU A 1 87 ? -5.685 6.996 -2.614 1.00 95.12 87 GLU A N 1
ATOM 683 C CA . GLU A 1 87 ? -5.515 8.284 -1.942 1.00 95.12 87 GLU A CA 1
ATOM 684 C C . GLU A 1 87 ? -4.363 8.215 -0.941 1.00 95.12 87 GLU A C 1
ATOM 686 O O . GLU A 1 87 ? -4.185 7.210 -0.257 1.00 95.12 87 GLU A O 1
ATOM 691 N N . CYS A 1 88 ? -3.587 9.289 -0.808 1.00 95.38 88 CYS A N 1
ATOM 692 C CA . CYS A 1 88 ? -2.519 9.342 0.184 1.00 95.38 88 CYS A CA 1
ATOM 693 C C . CYS A 1 88 ? -3.080 9.673 1.575 1.00 95.38 88 CYS A C 1
ATOM 695 O O . CYS A 1 88 ? -3.759 10.683 1.774 1.00 95.38 88 CYS A O 1
ATOM 697 N N . GLN A 1 89 ? -2.781 8.831 2.560 1.00 94.75 89 GLN A N 1
ATOM 698 C CA . GLN A 1 89 ? -3.155 9.023 3.956 1.00 94.75 89 GLN A CA 1
ATOM 699 C C . GLN A 1 89 ? -2.069 8.474 4.878 1.00 94.75 89 GLN A C 1
ATOM 701 O O . GLN A 1 89 ? -1.529 7.396 4.650 1.00 94.75 89 GLN A O 1
ATOM 706 N N . THR A 1 90 ? -1.803 9.180 5.972 1.00 94.31 90 THR A N 1
ATOM 707 C CA . THR A 1 90 ? -0.951 8.656 7.037 1.00 94.31 90 THR A CA 1
ATOM 708 C C . THR A 1 90 ? -1.688 7.551 7.794 1.00 94.31 90 THR A C 1
ATOM 710 O O . THR A 1 90 ? -2.749 7.803 8.366 1.00 94.31 90 THR A O 1
ATOM 713 N N . VAL A 1 91 ? -1.111 6.349 7.815 1.00 92.94 91 VAL A N 1
ATOM 714 C CA . VAL A 1 91 ? -1.598 5.172 8.544 1.00 92.94 91 VAL A CA 1
ATOM 715 C C . VAL A 1 91 ? -0.485 4.670 9.456 1.00 92.94 91 VAL A C 1
ATOM 717 O O . VAL A 1 91 ? 0.642 4.451 9.019 1.00 92.94 91 VAL A O 1
ATOM 720 N N . ASN A 1 92 ? -0.772 4.486 10.747 1.00 91.06 92 ASN A N 1
ATOM 721 C CA . ASN A 1 92 ? 0.234 4.047 11.735 1.00 91.06 92 ASN A CA 1
ATOM 722 C C . ASN A 1 92 ? 1.490 4.956 11.816 1.00 91.06 92 ASN A C 1
ATOM 724 O O . ASN A 1 92 ? 2.570 4.507 12.198 1.00 91.06 92 ASN A O 1
ATOM 728 N N . GLY A 1 93 ? 1.354 6.236 11.457 1.00 88.25 93 GLY A N 1
ATOM 729 C CA . GLY A 1 93 ? 2.448 7.213 11.472 1.00 88.25 93 GLY A CA 1
ATOM 730 C C . GLY A 1 93 ? 3.352 7.221 10.235 1.00 88.25 93 GLY A C 1
ATOM 731 O O . GLY A 1 93 ? 4.278 8.026 10.218 1.00 88.25 93 GLY A O 1
ATOM 732 N N . ASN A 1 94 ? 3.070 6.388 9.229 1.00 91.19 94 ASN A N 1
ATOM 733 C CA . ASN A 1 94 ? 3.746 6.389 7.929 1.00 91.19 94 ASN A CA 1
ATOM 734 C C . ASN A 1 94 ? 2.745 6.757 6.831 1.00 91.19 94 ASN A C 1
ATOM 736 O O . ASN A 1 94 ? 1.555 6.460 6.962 1.00 91.19 94 ASN A O 1
ATOM 740 N N . ASP A 1 95 ? 3.206 7.356 5.741 1.00 94.81 95 ASP A N 1
ATOM 741 C CA . ASP A 1 95 ? 2.335 7.606 4.598 1.00 94.81 95 ASP A CA 1
ATOM 742 C C . ASP A 1 95 ? 2.006 6.308 3.852 1.00 94.81 95 ASP A C 1
ATOM 744 O O . ASP A 1 95 ? 2.818 5.385 3.744 1.00 94.81 95 ASP A O 1
ATOM 748 N N . ALA A 1 96 ? 0.769 6.215 3.369 1.00 96.38 96 ALA A N 1
ATOM 749 C CA . ALA A 1 96 ? 0.282 5.079 2.609 1.00 96.38 96 ALA A CA 1
ATOM 750 C C . ALA A 1 96 ? -0.735 5.516 1.548 1.00 96.38 96 ALA A C 1
ATOM 752 O O . ALA A 1 96 ? -1.572 6.387 1.777 1.00 96.38 96 ALA A O 1
ATOM 753 N N . LEU A 1 97 ? -0.688 4.858 0.395 1.00 97.31 97 LEU A N 1
ATOM 754 C CA . LEU A 1 97 ? -1.691 4.938 -0.655 1.00 97.31 97 LEU A CA 1
ATOM 755 C C . LEU A 1 97 ? -2.821 3.959 -0.327 1.00 97.31 97 LEU A C 1
ATOM 757 O O . LEU A 1 97 ? -2.700 2.749 -0.522 1.00 97.31 97 LEU A O 1
ATOM 761 N N . ILE A 1 98 ? -3.904 4.487 0.229 1.00 97.12 98 ILE A N 1
ATOM 762 C CA . ILE A 1 98 ? -5.040 3.720 0.730 1.00 97.12 98 ILE A CA 1
ATOM 763 C C . ILE A 1 98 ? -6.099 3.504 -0.348 1.00 97.12 98 ILE A C 1
ATOM 765 O O . ILE A 1 98 ? -6.334 4.359 -1.202 1.00 97.12 98 ILE A O 1
ATOM 769 N N . ASN A 1 99 ? -6.803 2.379 -0.255 1.00 95.75 99 ASN A N 1
ATOM 770 C CA . ASN A 1 99 ? -7.973 2.115 -1.078 1.00 95.75 99 ASN A CA 1
ATOM 771 C C . ASN A 1 99 ? -9.229 2.608 -0.340 1.00 95.75 99 ASN A C 1
ATOM 773 O O . ASN A 1 99 ? -9.529 2.174 0.777 1.00 95.75 99 ASN A O 1
ATOM 777 N N . THR A 1 100 ? -9.956 3.546 -0.947 1.00 92.88 100 THR A N 1
ATOM 778 C CA . THR A 1 100 ? -11.166 4.151 -0.366 1.00 92.88 100 THR A CA 1
ATOM 779 C C . THR A 1 100 ? -12.455 3.416 -0.734 1.00 92.88 100 THR A C 1
ATOM 781 O O . THR A 1 100 ? -13.494 3.676 -0.131 1.00 92.88 100 THR A O 1
ATOM 784 N N . GLU A 1 101 ? -12.395 2.453 -1.656 1.00 93.00 101 GLU A N 1
ATOM 785 C CA . GLU A 1 101 ? -13.544 1.677 -2.140 1.00 93.00 101 GLU A CA 1
ATOM 786 C C . GLU A 1 101 ? -13.787 0.380 -1.346 1.00 93.00 101 GLU A C 1
ATOM 788 O O . GLU A 1 101 ? -14.651 -0.425 -1.701 1.00 93.00 101 GLU A O 1
ATOM 793 N N . ILE A 1 102 ? -13.041 0.154 -0.262 1.00 94.94 102 ILE A N 1
ATOM 794 C CA . ILE A 1 102 ? -13.204 -1.030 0.588 1.00 94.94 102 ILE A CA 1
ATOM 795 C C . ILE A 1 102 ? -14.577 -0.994 1.269 1.00 94.94 102 ILE A C 1
ATOM 797 O O . ILE A 1 102 ? -14.828 -0.163 2.144 1.00 94.94 102 ILE A O 1
ATOM 801 N N . ASP A 1 103 ? -15.441 -1.956 0.937 1.00 97.00 103 ASP A N 1
ATOM 802 C CA . ASP A 1 103 ? -16.680 -2.195 1.678 1.00 97.00 103 ASP A CA 1
ATOM 803 C C . ASP A 1 103 ? -16.342 -2.759 3.066 1.00 97.00 103 ASP A C 1
ATOM 805 O O . ASP A 1 103 ? -15.955 -3.919 3.217 1.00 97.00 103 ASP A O 1
ATOM 809 N N . LEU A 1 104 ? -16.465 -1.921 4.095 1.00 96.81 104 LEU A N 1
ATOM 810 C CA . LEU A 1 104 ? -16.117 -2.267 5.474 1.00 96.81 104 LEU A CA 1
ATOM 811 C C . LEU A 1 104 ? -17.071 -3.288 6.106 1.00 96.81 104 LEU A C 1
ATOM 813 O O . LEU A 1 104 ? -16.666 -3.980 7.046 1.00 96.81 104 LEU A O 1
ATOM 817 N N . ASP A 1 105 ? -18.293 -3.398 5.583 1.00 97.06 105 ASP A N 1
ATOM 818 C CA . ASP A 1 105 ? -19.349 -4.276 6.087 1.00 97.06 105 ASP A CA 1
ATOM 819 C C . ASP A 1 105 ? -19.394 -5.621 5.346 1.00 97.06 105 ASP A C 1
ATOM 821 O O . ASP A 1 105 ? -20.062 -6.556 5.799 1.00 97.06 105 ASP A O 1
ATOM 825 N N . GLN A 1 106 ? -18.648 -5.764 4.243 1.00 97.12 106 GLN A N 1
ATOM 826 C CA . GLN A 1 106 ? -18.491 -7.036 3.544 1.00 97.12 106 GLN A CA 1
ATOM 827 C C . GLN A 1 106 ? -17.971 -8.112 4.502 1.00 97.12 106 GLN A C 1
ATOM 829 O O . GLN A 1 106 ? -16.916 -7.970 5.120 1.00 97.12 106 GLN A O 1
ATOM 834 N N . THR A 1 107 ? -18.702 -9.223 4.591 1.00 96.88 107 THR A N 1
ATOM 835 C CA . THR A 1 107 ? -18.363 -10.348 5.467 1.00 96.88 107 THR A CA 1
ATOM 836 C C . THR A 1 107 ? -17.612 -11.448 4.732 1.00 96.88 107 THR A C 1
ATOM 838 O O . THR A 1 107 ? -17.971 -11.815 3.610 1.00 96.88 107 THR A O 1
ATOM 841 N N . ASP A 1 108 ? -16.635 -12.055 5.399 1.00 93.62 108 ASP A N 1
ATOM 842 C CA . ASP A 1 108 ? -16.007 -13.283 4.925 1.00 93.62 108 ASP A CA 1
ATOM 843 C C . ASP A 1 108 ? -16.857 -14.541 5.196 1.00 93.62 108 ASP A C 1
ATOM 845 O O . ASP A 1 108 ? -17.946 -14.496 5.769 1.00 93.62 108 ASP A O 1
ATOM 849 N N . ALA A 1 109 ? -16.346 -15.707 4.787 1.00 92.56 109 ALA A N 1
ATOM 850 C CA . ALA A 1 109 ? -17.026 -16.992 4.965 1.00 92.56 109 ALA A CA 1
ATOM 851 C C . ALA A 1 109 ? -17.231 -17.410 6.438 1.00 92.56 109 ALA A C 1
ATOM 853 O O . ALA A 1 109 ? -17.994 -18.340 6.704 1.00 92.56 109 ALA A O 1
ATOM 854 N N . LEU A 1 110 ? -16.539 -16.771 7.386 1.00 92.75 110 LEU A N 1
ATOM 855 C CA . LEU A 1 110 ? -16.677 -16.995 8.825 1.00 92.75 110 LEU A CA 1
ATOM 856 C C . LEU A 1 110 ? -17.616 -15.971 9.482 1.00 92.75 110 LEU A C 1
ATOM 858 O O . LEU A 1 110 ? -17.934 -16.125 10.660 1.00 92.75 110 LEU A O 1
ATOM 862 N N . GLY A 1 111 ? -18.086 -14.979 8.722 1.00 94.94 111 GLY A N 1
ATOM 863 C CA . GLY A 1 111 ? -18.969 -13.915 9.186 1.00 94.94 111 GLY A CA 1
ATOM 864 C C . GLY A 1 111 ? -18.244 -12.698 9.757 1.00 94.94 111 GLY A C 1
ATOM 865 O O . GLY A 1 111 ? -18.925 -11.827 10.286 1.00 94.94 111 GLY A O 1
ATOM 866 N N . ASP A 1 112 ? -16.912 -12.623 9.655 1.00 96.69 112 ASP A N 1
ATOM 867 C CA . ASP A 1 112 ? -16.163 -11.430 10.065 1.00 96.69 112 ASP A CA 1
ATOM 868 C C . ASP A 1 112 ? -16.293 -10.347 8.982 1.00 96.69 112 ASP A C 1
ATOM 870 O O . ASP A 1 112 ? -16.021 -10.630 7.809 1.00 96.69 112 ASP A O 1
ATOM 874 N N . THR A 1 113 ? -16.647 -9.112 9.351 1.00 98.06 113 THR A N 1
ATOM 875 C CA . THR A 1 113 ? -16.630 -7.977 8.408 1.00 98.06 113 THR A CA 1
ATOM 876 C C . THR A 1 113 ? -15.202 -7.577 8.037 1.00 98.06 113 THR A C 1
ATOM 878 O O . THR A 1 113 ? -14.244 -7.881 8.754 1.00 98.06 113 THR A O 1
ATOM 881 N N . ASN A 1 114 ? -15.023 -6.844 6.940 1.00 98.12 114 ASN A N 1
ATOM 882 C CA . ASN A 1 114 ? -13.721 -6.297 6.563 1.00 98.12 114 ASN A CA 1
ATOM 883 C C . ASN A 1 114 ? -13.106 -5.435 7.673 1.00 98.12 114 ASN A C 1
ATOM 885 O O . ASN A 1 114 ? -11.921 -5.598 7.976 1.00 98.12 114 ASN A O 1
ATOM 889 N N . LEU A 1 115 ? -13.906 -4.617 8.361 1.00 97.75 115 LEU A N 1
ATOM 890 C CA . LEU A 1 115 ? -13.429 -3.848 9.511 1.00 97.75 115 LEU A CA 1
ATOM 891 C C . LEU A 1 115 ? -12.953 -4.749 10.667 1.00 97.75 115 LEU A C 1
ATOM 893 O O . LEU A 1 115 ? -11.932 -4.474 11.306 1.00 97.75 115 LEU A O 1
ATOM 897 N N . GLU A 1 116 ? -13.656 -5.849 10.941 1.00 97.94 116 GLU A N 1
ATOM 898 C CA . GLU A 1 116 ? -13.250 -6.823 11.962 1.00 97.94 116 GLU A CA 1
ATOM 899 C C . GLU A 1 116 ? -11.989 -7.592 11.558 1.00 97.94 116 GLU A C 1
ATOM 901 O O . GLU A 1 116 ? -11.118 -7.841 12.397 1.00 97.94 116 GLU A O 1
ATOM 906 N N . ARG A 1 117 ? -11.856 -7.944 10.275 1.00 97.94 117 ARG A N 1
ATOM 907 C CA . ARG A 1 117 ? -10.653 -8.574 9.717 1.00 97.94 117 ARG A CA 1
ATOM 908 C C . ARG A 1 117 ? -9.442 -7.667 9.884 1.00 97.94 117 ARG A C 1
ATOM 910 O O . ARG A 1 117 ? -8.441 -8.118 10.445 1.00 97.94 117 ARG A O 1
ATOM 917 N N . MET A 1 118 ? -9.568 -6.400 9.498 1.00 98.00 118 MET A N 1
ATOM 918 C CA . MET A 1 118 ? -8.520 -5.392 9.657 1.00 98.00 118 MET A CA 1
ATOM 919 C C . MET A 1 118 ? -8.135 -5.212 11.130 1.00 98.00 118 MET A C 1
ATOM 921 O O . MET A 1 118 ? -6.957 -5.268 11.470 1.00 98.00 118 MET A O 1
ATOM 925 N N . GLY A 1 119 ? -9.116 -5.155 12.039 1.00 97.38 119 GLY A N 1
ATOM 926 C CA . GLY A 1 119 ? -8.865 -5.103 13.486 1.00 97.38 119 GLY A CA 1
ATOM 927 C C . GLY A 1 119 ? -8.153 -6.342 14.055 1.00 97.38 119 GLY A C 1
ATOM 928 O O . GLY A 1 119 ? -7.489 -6.265 15.089 1.00 97.38 119 GLY A O 1
ATOM 929 N N . LYS A 1 120 ? -8.234 -7.491 13.374 1.00 97.00 120 LYS A N 1
ATOM 930 C CA . LYS A 1 120 ? -7.458 -8.708 13.681 1.00 97.00 120 LYS A CA 1
ATOM 931 C C . LYS A 1 120 ? -6.101 -8.741 12.958 1.00 97.00 120 LYS A C 1
ATOM 933 O O . LYS A 1 120 ? -5.402 -9.746 13.053 1.00 97.00 120 LYS A O 1
ATOM 938 N N . GLY A 1 121 ? -5.732 -7.676 12.243 1.00 96.25 121 GLY A N 1
ATOM 939 C CA . GLY A 1 121 ? -4.515 -7.573 11.434 1.00 96.25 121 GLY A CA 1
ATOM 940 C C . GLY A 1 121 ? -4.552 -8.384 10.138 1.00 96.25 121 GLY A C 1
ATOM 941 O O . GLY A 1 121 ? -3.508 -8.681 9.559 1.00 96.25 121 GLY A O 1
ATOM 942 N N . LYS A 1 122 ? -5.743 -8.793 9.690 1.00 96.81 122 LYS A N 1
ATOM 943 C CA . LYS A 1 122 ? -5.942 -9.485 8.414 1.00 96.81 122 LYS A CA 1
ATOM 944 C C . LYS A 1 122 ? -6.325 -8.475 7.342 1.00 96.81 122 LYS A C 1
ATOM 946 O O . LYS A 1 122 ? -7.101 -7.566 7.613 1.00 96.81 122 LYS A O 1
ATOM 951 N N . SER A 1 123 ? -5.874 -8.711 6.114 1.00 97.12 123 SER A N 1
ATOM 952 C CA . SER A 1 123 ? -6.313 -7.908 4.978 1.00 97.12 123 SER A CA 1
ATOM 953 C C . SER A 1 123 ? -7.842 -7.942 4.822 1.00 97.12 123 SER A C 1
ATOM 955 O O . SER A 1 123 ? -8.444 -9.033 4.921 1.00 97.12 123 SER A O 1
ATOM 957 N N . PRO A 1 124 ? -8.463 -6.787 4.529 1.00 97.94 124 PRO A N 1
ATOM 958 C CA . PRO A 1 124 ? -9.831 -6.747 4.040 1.00 97.94 124 PRO A CA 1
ATOM 959 C C . PRO A 1 124 ? -9.915 -7.446 2.677 1.00 97.94 124 PRO A C 1
ATOM 961 O O . PRO A 1 124 ? -8.901 -7.739 2.038 1.00 97.94 124 PRO A O 1
ATOM 964 N N . LEU A 1 125 ? -11.127 -7.790 2.273 1.00 97.81 125 LEU A N 1
ATOM 965 C CA . LEU A 1 125 ? -11.442 -8.412 0.999 1.00 97.81 125 LEU A CA 1
ATOM 966 C C . LEU A 1 125 ? -11.921 -7.349 0.010 1.00 97.81 125 LEU A C 1
ATOM 968 O O . LEU A 1 125 ? -12.605 -6.408 0.399 1.00 97.81 125 LEU A O 1
ATOM 972 N N . ASP A 1 126 ? -11.576 -7.526 -1.259 1.00 95.56 126 ASP A N 1
ATOM 973 C CA . ASP A 1 126 ? -12.139 -6.764 -2.365 1.00 95.56 126 ASP A CA 1
ATOM 974 C C . ASP A 1 126 ? -13.567 -7.238 -2.703 1.00 95.56 126 ASP A C 1
ATOM 976 O O . ASP A 1 126 ? -14.069 -8.240 -2.177 1.00 95.56 126 ASP A O 1
ATOM 980 N N . VAL A 1 127 ? -14.198 -6.563 -3.667 1.00 93.62 127 VAL A N 1
ATOM 981 C CA . VAL A 1 127 ? -15.541 -6.898 -4.177 1.00 93.62 127 VAL A CA 1
ATOM 982 C C . VAL A 1 127 ? -15.673 -8.335 -4.707 1.00 93.62 127 VAL A C 1
ATOM 984 O O . VAL A 1 127 ? -16.780 -8.866 -4.788 1.00 93.62 127 VAL A O 1
ATOM 987 N N . ASN A 1 128 ? -14.558 -8.986 -5.053 1.00 92.75 128 ASN A N 1
ATOM 988 C CA . ASN A 1 128 ? -14.501 -10.367 -5.533 1.00 92.75 128 ASN A CA 1
ATOM 989 C C . ASN A 1 128 ? -14.203 -11.376 -4.408 1.00 92.75 128 ASN A C 1
ATOM 991 O O . ASN A 1 128 ? -14.113 -12.579 -4.666 1.00 92.75 128 ASN A O 1
ATOM 995 N N . GLY A 1 129 ? -14.029 -10.915 -3.168 1.00 94.12 129 GLY A N 1
ATOM 996 C CA . GLY A 1 129 ? -13.658 -11.740 -2.023 1.00 94.12 129 GLY A CA 1
ATOM 997 C C . GLY A 1 129 ? -12.171 -12.110 -1.973 1.00 94.12 129 GLY A C 1
ATOM 998 O O . GLY A 1 129 ? -11.801 -13.004 -1.205 1.00 94.12 129 GLY A O 1
ATOM 999 N N . LYS A 1 130 ? -11.311 -11.471 -2.776 1.00 95.94 130 LYS A N 1
ATOM 1000 C CA . LYS A 1 130 ? -9.853 -11.643 -2.715 1.00 95.94 130 LYS A CA 1
ATOM 1001 C C . LYS A 1 130 ? -9.254 -10.682 -1.680 1.00 95.94 130 LYS A C 1
ATOM 1003 O O . LYS A 1 130 ? -9.689 -9.539 -1.604 1.00 95.94 130 LYS A O 1
ATOM 1008 N N . PRO A 1 131 ? -8.259 -11.099 -0.879 1.00 97.00 131 PRO A N 1
ATOM 1009 C CA . PRO A 1 131 ? -7.584 -10.191 0.043 1.00 97.00 131 PRO A CA 1
ATOM 1010 C C . PRO A 1 131 ? -6.915 -9.022 -0.684 1.00 97.00 131 PRO A C 1
ATOM 1012 O O . PRO A 1 131 ? -6.251 -9.235 -1.697 1.00 97.00 131 PRO A O 1
ATOM 1015 N N . ILE A 1 132 ? -7.041 -7.821 -0.127 1.00 97.62 132 ILE A N 1
ATOM 1016 C CA . ILE A 1 132 ? -6.260 -6.656 -0.546 1.00 97.62 132 ILE A CA 1
ATOM 1017 C C . ILE A 1 132 ? -4.806 -6.858 -0.115 1.00 97.62 132 ILE A C 1
ATOM 1019 O O . ILE A 1 132 ? -4.503 -7.299 1.005 1.00 97.62 132 ILE A O 1
ATOM 1023 N N . GLU A 1 133 ? -3.903 -6.583 -1.041 1.00 96.94 133 GLU A N 1
ATOM 1024 C CA . GLU A 1 133 ? -2.473 -6.793 -0.919 1.00 96.94 133 GLU A CA 1
ATOM 1025 C C . GLU A 1 133 ? -1.787 -5.461 -0.600 1.00 96.94 133 GLU A C 1
ATOM 1027 O O . GLU A 1 133 ? -2.213 -4.399 -1.045 1.00 96.94 133 GLU A O 1
ATOM 1032 N N . LEU A 1 134 ? -0.738 -5.526 0.220 1.00 96.62 134 LEU A N 1
ATOM 1033 C CA . LEU A 1 134 ? 0.113 -4.376 0.510 1.00 96.62 134 LEU A CA 1
ATOM 1034 C C . LEU A 1 134 ? 1.374 -4.482 -0.338 1.00 96.62 134 LEU A C 1
ATOM 1036 O O . LEU A 1 134 ? 1.984 -5.555 -0.403 1.00 96.62 134 LEU A O 1
ATOM 1040 N N . HIS A 1 135 ? 1.751 -3.368 -0.950 1.00 95.56 135 HIS A N 1
ATOM 1041 C CA . HIS A 1 135 ? 2.943 -3.225 -1.773 1.00 95.56 135 HIS A CA 1
ATOM 1042 C C . HIS A 1 135 ? 3.820 -2.097 -1.226 1.00 95.56 135 HIS A C 1
ATOM 1044 O O . HIS A 1 135 ? 3.300 -1.048 -0.871 1.00 95.56 135 HIS A O 1
ATOM 1050 N N . HIS A 1 136 ? 5.134 -2.302 -1.148 1.00 95.19 136 HIS A N 1
ATOM 1051 C CA . HIS A 1 136 ? 6.080 -1.232 -0.820 1.00 95.19 136 HIS A CA 1
ATOM 1052 C C . HIS A 1 136 ? 6.348 -0.394 -2.067 1.00 95.19 136 HIS A C 1
ATOM 1054 O O . HIS A 1 136 ? 6.881 -0.928 -3.038 1.00 95.19 136 HIS A O 1
ATOM 1060 N N . VAL A 1 137 ? 5.997 0.892 -2.040 1.00 94.81 137 VAL A N 1
ATOM 1061 C CA . VAL A 1 137 ? 6.178 1.805 -3.176 1.00 94.81 137 VAL A CA 1
ATOM 1062 C C . VAL A 1 137 ? 7.656 1.865 -3.573 1.00 94.81 137 VAL A C 1
ATOM 1064 O O . VAL A 1 137 ? 8.536 2.148 -2.765 1.00 94.81 137 VAL A O 1
ATOM 1067 N N . GLY A 1 138 ? 7.956 1.564 -4.830 1.00 91.25 138 GLY A N 1
ATOM 1068 C CA . GLY A 1 138 ? 9.320 1.497 -5.334 1.00 91.25 138 GLY A CA 1
ATOM 1069 C C . GLY A 1 138 ? 10.146 0.302 -4.844 1.00 91.25 138 GLY A C 1
ATOM 1070 O O . GLY A 1 138 ? 11.364 0.291 -5.048 1.00 91.25 138 GLY A O 1
ATOM 1071 N N . GLN A 1 139 ? 9.518 -0.709 -4.232 1.00 89.12 139 GLN A N 1
ATOM 1072 C CA . GLN A 1 139 ? 10.155 -1.948 -3.763 1.00 89.12 139 GLN A CA 1
ATOM 1073 C C . GLN A 1 139 ? 11.261 -1.731 -2.704 1.00 89.12 139 GLN A C 1
ATOM 1075 O O . GLN A 1 139 ? 12.186 -2.541 -2.595 1.00 89.12 139 GLN A O 1
ATOM 1080 N N . LYS A 1 140 ? 11.175 -0.656 -1.907 1.00 87.62 140 LYS A N 1
ATOM 1081 C CA . LYS A 1 140 ? 12.111 -0.363 -0.805 1.00 87.62 140 LYS A CA 1
ATOM 1082 C C . LYS A 1 140 ? 11.514 -0.792 0.535 1.00 87.62 140 LYS A C 1
ATOM 1084 O O . LYS A 1 140 ? 10.311 -0.727 0.740 1.00 87.62 140 LYS A O 1
ATOM 1089 N N . ALA A 1 141 ? 12.342 -1.256 1.468 1.00 84.44 141 ALA A N 1
ATOM 1090 C CA . ALA A 1 141 ? 11.841 -1.757 2.755 1.00 84.44 141 ALA A CA 1
ATOM 1091 C C . ALA A 1 141 ? 11.312 -0.658 3.693 1.00 84.44 141 ALA A C 1
ATOM 1093 O O . ALA A 1 141 ? 10.568 -0.958 4.622 1.00 84.44 141 ALA A O 1
ATOM 1094 N N . ASP A 1 142 ? 11.734 0.585 3.475 1.00 87.25 142 ASP A N 1
ATOM 1095 C CA . ASP A 1 142 ? 11.418 1.770 4.271 1.00 87.25 142 ASP A CA 1
ATOM 1096 C C . ASP A 1 142 ? 10.498 2.761 3.541 1.00 87.25 142 ASP A C 1
ATOM 1098 O O . ASP A 1 142 ? 10.323 3.878 4.014 1.00 87.25 142 ASP A O 1
ATOM 1102 N N . SER A 1 143 ? 9.908 2.367 2.407 1.00 92.62 143 SER A N 1
ATOM 1103 C CA . SER A 1 143 ? 8.977 3.209 1.652 1.00 92.62 143 SER A CA 1
ATOM 1104 C C . SER A 1 143 ? 7.533 3.109 2.158 1.00 92.62 143 SER A C 1
ATOM 1106 O O . SER A 1 143 ? 7.148 2.070 2.708 1.00 92.62 143 SER A O 1
ATOM 1108 N N . PRO A 1 144 ? 6.687 4.102 1.826 1.00 95.94 144 PRO A N 1
ATOM 1109 C CA . PRO A 1 144 ? 5.234 4.022 1.932 1.00 95.94 144 PRO A CA 1
ATOM 1110 C C . PRO A 1 144 ? 4.626 2.732 1.372 1.00 95.94 144 PRO A C 1
ATOM 1112 O O . PRO A 1 144 ? 5.175 2.085 0.472 1.00 95.94 144 PRO A O 1
ATOM 1115 N N . LEU A 1 145 ? 3.446 2.380 1.885 1.00 97.12 145 LEU A N 1
ATOM 1116 C CA . LEU A 1 145 ? 2.675 1.217 1.438 1.00 97.12 145 LEU A CA 1
ATOM 1117 C C . LEU A 1 145 ? 1.560 1.618 0.469 1.00 97.12 145 LEU A C 1
ATOM 1119 O O . LEU A 1 145 ? 0.957 2.669 0.630 1.00 97.12 145 LEU A O 1
ATOM 1123 N N . ALA A 1 146 ? 1.224 0.746 -0.478 1.00 97.69 146 ALA A N 1
ATOM 1124 C CA . ALA A 1 146 ? 0.059 0.866 -1.349 1.00 97.69 146 ALA A CA 1
ATOM 1125 C C . ALA A 1 146 ? -0.912 -0.309 -1.155 1.00 97.69 146 ALA A C 1
ATOM 1127 O O . ALA A 1 146 ? -0.502 -1.473 -1.158 1.00 97.69 146 ALA A O 1
ATOM 1128 N N . GLU A 1 147 ? -2.199 -0.001 -0.988 1.00 97.94 147 GLU A N 1
ATOM 1129 C CA . GLU A 1 147 ? -3.302 -0.952 -0.824 1.00 97.94 147 GLU A CA 1
ATOM 1130 C C . GLU A 1 147 ? -3.896 -1.326 -2.191 1.00 97.94 147 GLU A C 1
ATOM 1132 O O . GLU A 1 147 ? -4.774 -0.644 -2.717 1.00 97.94 147 GLU A O 1
ATOM 1137 N N . LEU A 1 148 ? -3.442 -2.433 -2.777 1.00 97.62 148 LEU A N 1
ATOM 1138 C CA . LEU A 1 148 ? -3.840 -2.862 -4.120 1.00 97.62 148 LEU A CA 1
ATOM 1139 C C . LEU A 1 148 ? -4.716 -4.114 -4.077 1.00 97.62 148 LEU A C 1
ATOM 1141 O O . LEU A 1 148 ? -4.480 -5.048 -3.310 1.00 97.62 148 LEU A O 1
ATOM 1145 N N . THR A 1 149 ? -5.709 -4.193 -4.960 1.00 97.12 149 THR A N 1
ATOM 1146 C CA . THR A 1 149 ? -6.349 -5.484 -5.250 1.00 97.12 149 THR A CA 1
ATOM 1147 C C . THR A 1 149 ? -5.353 -6.415 -5.941 1.00 97.12 149 THR A C 1
ATOM 1149 O O . THR A 1 149 ? -4.424 -5.969 -6.616 1.00 97.12 149 THR A O 1
ATOM 1152 N N . HIS A 1 150 ? -5.582 -7.726 -5.853 1.00 94.81 150 HIS A N 1
ATOM 1153 C CA . HIS A 1 150 ? -4.733 -8.702 -6.541 1.00 94.81 150 HIS A CA 1
ATOM 1154 C C . HIS A 1 150 ? -4.617 -8.430 -8.051 1.00 94.81 150 HIS A C 1
ATOM 1156 O O . HIS A 1 150 ? -3.549 -8.593 -8.633 1.00 94.81 150 HIS A O 1
ATOM 1162 N N . ALA A 1 151 ? -5.703 -7.980 -8.688 1.00 94.38 151 ALA A N 1
ATOM 1163 C CA . ALA A 1 151 ? -5.689 -7.641 -10.107 1.00 94.38 151 ALA A CA 1
ATOM 1164 C C . ALA A 1 151 ? -4.797 -6.422 -10.398 1.00 94.38 151 ALA A C 1
ATOM 1166 O O . ALA A 1 151 ? -4.013 -6.450 -11.342 1.00 94.38 151 ALA A O 1
ATOM 1167 N N . GLN A 1 152 ? -4.867 -5.383 -9.561 1.00 95.81 152 GLN A N 1
ATOM 1168 C CA . GLN A 1 152 ? -4.022 -4.192 -9.692 1.00 95.81 152 GLN A CA 1
ATOM 1169 C C . GLN A 1 152 ? -2.549 -4.480 -9.371 1.00 95.81 152 GLN A C 1
ATOM 1171 O O . GLN A 1 152 ? -1.672 -3.843 -9.942 1.00 95.81 152 GLN A O 1
ATOM 1176 N N . HIS A 1 153 ? -2.261 -5.442 -8.495 1.00 95.44 153 HIS A N 1
ATOM 1177 C CA . HIS A 1 153 ? -0.894 -5.772 -8.099 1.00 95.44 153 HIS A CA 1
ATOM 1178 C C . HIS A 1 153 ? -0.214 -6.770 -9.051 1.00 95.44 153 HIS A C 1
ATOM 1180 O O . HIS A 1 153 ? 0.960 -6.609 -9.380 1.00 95.44 153 HIS A O 1
ATOM 1186 N N . MET A 1 154 ? -0.938 -7.800 -9.507 1.00 91.12 154 MET A N 1
ATOM 1187 C CA . MET A 1 154 ? -0.332 -8.979 -10.141 1.00 91.12 154 MET A CA 1
ATOM 1188 C C . MET A 1 154 ? -0.725 -9.194 -11.606 1.00 91.12 154 MET A C 1
ATOM 1190 O O . MET A 1 154 ? -0.007 -9.873 -12.343 1.00 91.12 154 MET A O 1
ATOM 1194 N N . GLU A 1 155 ? -1.863 -8.664 -12.048 1.00 90.94 155 GLU A N 1
ATOM 1195 C CA . GLU A 1 155 ? -2.417 -8.962 -13.372 1.00 90.94 155 GLU A CA 1
ATOM 1196 C C . GLU A 1 155 ? -2.031 -7.879 -14.403 1.00 90.94 155 GLU A C 1
ATOM 1198 O O . GLU A 1 155 ? -1.390 -6.882 -14.080 1.00 90.94 155 GLU A O 1
ATOM 1203 N N . ASN A 1 156 ? -2.356 -8.098 -15.682 1.00 88.94 156 ASN A N 1
ATOM 1204 C CA . ASN A 1 156 ? -2.167 -7.134 -16.785 1.00 88.94 156 ASN A CA 1
ATOM 1205 C C . ASN A 1 156 ? -0.742 -6.572 -16.987 1.00 88.94 156 ASN A C 1
ATOM 1207 O O . ASN A 1 156 ? -0.574 -5.530 -17.611 1.00 88.94 156 ASN A O 1
ATOM 1211 N N . GLY A 1 157 ? 0.291 -7.272 -16.509 1.00 86.81 157 GLY A N 1
ATOM 1212 C CA . GLY A 1 157 ? 1.685 -6.817 -16.597 1.00 86.81 157 GLY A CA 1
ATOM 1213 C C . GLY A 1 157 ? 2.143 -5.966 -15.408 1.00 86.81 157 GLY A C 1
ATOM 1214 O O . GLY A 1 157 ? 3.342 -5.719 -15.273 1.00 86.81 157 GLY A O 1
ATOM 1215 N N . ASN A 1 158 ? 1.242 -5.621 -14.483 1.00 91.44 158 ASN A N 1
ATOM 1216 C CA . ASN A 1 158 ? 1.567 -4.829 -13.295 1.00 91.44 158 ASN A CA 1
ATOM 1217 C C . ASN A 1 158 ? 2.598 -5.531 -12.412 1.00 91.44 158 ASN A C 1
ATOM 1219 O O . ASN A 1 158 ? 3.502 -4.877 -11.902 1.00 91.44 158 ASN A O 1
ATOM 1223 N N . ASN A 1 159 ? 2.561 -6.868 -12.340 1.00 91.06 159 ASN A N 1
ATOM 1224 C CA . ASN A 1 159 ? 3.568 -7.643 -11.614 1.00 91.06 159 ASN A CA 1
ATOM 1225 C C . ASN A 1 159 ? 5.003 -7.311 -12.064 1.00 91.06 159 ASN A C 1
ATOM 1227 O O . ASN A 1 159 ? 5.891 -7.188 -11.235 1.00 91.06 159 ASN A O 1
ATOM 1231 N N . THR A 1 160 ? 5.242 -7.145 -13.368 1.00 89.44 160 THR A N 1
ATOM 1232 C CA . THR A 1 160 ? 6.589 -6.850 -13.898 1.00 89.44 160 THR A CA 1
ATOM 1233 C C . THR A 1 160 ? 7.004 -5.384 -13.750 1.00 89.44 160 THR A C 1
ATOM 1235 O O . THR A 1 160 ? 8.194 -5.059 -13.824 1.00 89.44 160 THR A O 1
ATOM 1238 N N . ILE A 1 161 ? 6.029 -4.497 -13.545 1.00 90.94 161 ILE A N 1
ATOM 1239 C CA . ILE A 1 161 ? 6.252 -3.071 -13.294 1.00 90.94 161 ILE A CA 1
ATOM 1240 C C . ILE A 1 161 ? 6.587 -2.879 -11.811 1.00 90.94 161 ILE A C 1
ATOM 1242 O O . ILE A 1 161 ? 7.658 -2.370 -11.492 1.00 90.94 161 ILE A O 1
ATOM 1246 N N . LEU A 1 162 ? 5.720 -3.382 -10.928 1.00 91.62 162 LEU A N 1
ATOM 1247 C CA . LEU A 1 162 ? 5.810 -3.241 -9.473 1.00 91.62 162 LEU A CA 1
ATOM 1248 C C . LEU A 1 162 ? 6.904 -4.115 -8.842 1.00 91.62 162 LEU A C 1
ATOM 1250 O O . LEU A 1 162 ? 7.462 -3.746 -7.814 1.00 91.62 162 LEU A O 1
ATOM 1254 N N . HIS A 1 163 ? 7.242 -5.261 -9.448 1.00 89.88 163 HIS A N 1
ATOM 1255 C CA . HIS A 1 163 ? 8.310 -6.140 -8.962 1.00 89.88 163 HIS A CA 1
ATOM 1256 C C . HIS A 1 163 ? 9.454 -6.229 -9.967 1.00 89.88 163 HIS A C 1
ATOM 1258 O O . HIS A 1 163 ? 9.379 -6.902 -10.995 1.00 89.88 163 HIS A O 1
ATOM 1264 N N . ASP A 1 164 ? 10.565 -5.591 -9.627 1.00 86.69 164 ASP A N 1
ATOM 1265 C CA . ASP A 1 164 ? 11.857 -5.806 -10.250 1.00 86.69 164 ASP A CA 1
ATOM 1266 C C . ASP A 1 164 ? 12.521 -7.061 -9.666 1.00 86.69 164 ASP A C 1
ATOM 1268 O O . ASP A 1 164 ? 13.152 -7.034 -8.606 1.00 86.69 164 ASP A O 1
ATOM 1272 N N . THR A 1 165 ? 12.380 -8.183 -10.372 1.00 82.25 165 THR A N 1
ATOM 1273 C CA . THR A 1 165 ? 12.982 -9.470 -9.988 1.00 82.25 165 THR A CA 1
ATOM 1274 C C . THR A 1 165 ? 14.471 -9.567 -10.317 1.00 82.25 165 THR A C 1
ATOM 1276 O O . THR A 1 165 ? 15.103 -10.562 -9.967 1.00 82.25 165 THR A O 1
ATOM 1279 N N . THR A 1 166 ? 15.039 -8.572 -11.008 1.00 80.12 166 THR A N 1
ATOM 1280 C CA . THR A 1 166 ? 16.478 -8.532 -11.322 1.00 80.12 166 THR A CA 1
ATOM 1281 C C . THR A 1 166 ? 17.303 -7.985 -10.158 1.00 80.12 166 THR A C 1
ATOM 1283 O O . THR A 1 166 ? 18.509 -8.223 -10.083 1.00 80.12 166 THR A O 1
ATOM 1286 N N . LYS A 1 167 ? 16.648 -7.289 -9.221 1.00 76.75 167 LYS A N 1
ATOM 1287 C CA . LYS A 1 167 ? 17.245 -6.780 -7.988 1.00 76.75 167 LYS A CA 1
ATOM 1288 C C . LYS A 1 167 ? 17.082 -7.789 -6.856 1.00 76.75 167 LYS A C 1
ATOM 1290 O O . LYS A 1 167 ? 16.074 -8.489 -6.755 1.00 76.75 167 LYS A O 1
ATOM 1295 N N . GLU A 1 168 ? 18.077 -7.849 -5.976 1.00 78.38 168 GLU A N 1
ATOM 1296 C CA . GLU A 1 168 ? 17.940 -8.606 -4.736 1.00 78.38 168 GLU A CA 1
ATOM 1297 C C . GLU A 1 168 ? 16.854 -7.957 -3.867 1.00 78.38 168 GLU A C 1
ATOM 1299 O O . GLU A 1 168 ? 16.807 -6.739 -3.713 1.00 78.38 168 GLU A O 1
ATOM 1304 N N . SER A 1 169 ? 15.947 -8.772 -3.329 1.00 80.50 169 SER A N 1
ATOM 1305 C CA . SER A 1 169 ? 14.852 -8.281 -2.493 1.00 80.50 169 SER A CA 1
ATOM 1306 C C . SER A 1 169 ? 15.394 -7.719 -1.181 1.00 80.50 169 SER A C 1
ATOM 1308 O O . SER A 1 169 ? 15.865 -8.481 -0.340 1.00 80.50 169 SER A O 1
ATOM 1310 N N . GLU A 1 170 ? 15.213 -6.420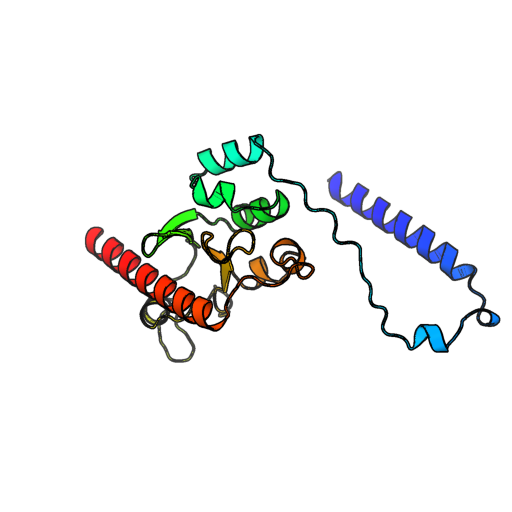 -0.954 1.00 83.12 170 GLU A N 1
ATOM 1311 C CA . GLU A 1 170 ? 15.543 -5.759 0.319 1.00 83.12 170 GLU A CA 1
ATOM 1312 C C . GLU A 1 170 ? 14.541 -6.098 1.442 1.00 83.12 170 GLU A C 1
ATOM 1314 O O . GLU A 1 170 ? 14.805 -5.883 2.624 1.00 83.12 170 GLU A O 1
ATOM 1319 N N . ILE A 1 171 ? 13.388 -6.673 1.084 1.00 82.31 171 ILE A N 1
ATOM 1320 C CA . ILE A 1 171 ? 12.282 -6.937 2.009 1.00 82.31 171 ILE A CA 1
ATOM 1321 C C . ILE A 1 171 ? 12.521 -8.195 2.857 1.00 82.31 171 ILE A C 1
ATOM 1323 O O . ILE A 1 171 ? 12.501 -9.324 2.352 1.00 82.31 171 ILE A O 1
ATOM 1327 N N . ASP A 1 172 ? 12.603 -8.025 4.180 1.00 88.19 172 ASP A N 1
ATOM 1328 C CA . ASP A 1 172 ? 12.477 -9.132 5.132 1.00 88.19 172 ASP A CA 1
ATOM 1329 C C . ASP A 1 172 ? 11.006 -9.567 5.233 1.00 88.19 172 ASP A C 1
ATOM 1331 O O . ASP A 1 172 ? 10.135 -8.843 5.719 1.00 88.19 172 ASP A O 1
ATOM 1335 N N . ARG A 1 173 ? 10.708 -10.793 4.790 1.00 87.06 173 ARG A N 1
ATOM 1336 C CA . ARG A 1 173 ? 9.332 -11.318 4.734 1.00 87.06 173 ARG A CA 1
ATOM 1337 C C . ARG A 1 173 ? 8.671 -11.441 6.110 1.00 87.06 173 ARG A C 1
ATOM 1339 O O . ARG A 1 173 ? 7.448 -11.326 6.204 1.00 87.06 173 ARG A O 1
ATOM 1346 N N . GLY A 1 174 ? 9.449 -11.701 7.160 1.00 89.62 174 GLY A N 1
ATOM 1347 C CA . GLY A 1 174 ? 8.956 -11.817 8.530 1.00 89.62 174 GLY A CA 1
ATOM 1348 C C . GLY A 1 174 ? 8.675 -10.454 9.158 1.00 89.62 174 GLY A C 1
ATOM 1349 O O . GLY A 1 174 ? 7.664 -10.299 9.845 1.00 89.62 174 GLY A O 1
ATOM 1350 N N . ALA A 1 175 ? 9.529 -9.464 8.894 1.00 91.31 175 ALA A N 1
ATOM 1351 C CA . ALA A 1 175 ? 9.298 -8.074 9.271 1.00 91.31 175 ALA A CA 1
ATOM 1352 C C . ALA A 1 175 ? 8.074 -7.517 8.537 1.00 91.31 175 ALA A C 1
ATOM 1354 O O . ALA A 1 175 ? 7.152 -7.026 9.186 1.00 91.31 175 ALA A O 1
ATOM 1355 N N . PHE A 1 176 ? 7.991 -7.732 7.222 1.00 92.00 176 PHE A N 1
ATOM 1356 C CA . PHE A 1 176 ? 6.863 -7.271 6.420 1.00 92.00 176 PHE A CA 1
ATOM 1357 C C . PHE A 1 176 ? 5.540 -7.909 6.862 1.00 92.00 176 PHE A C 1
ATOM 1359 O O . PHE A 1 176 ? 4.505 -7.257 6.887 1.00 92.00 176 PHE A O 1
ATOM 1366 N N . ALA A 1 177 ? 5.537 -9.180 7.280 1.00 92.69 177 ALA A N 1
ATOM 1367 C CA . ALA A 1 177 ? 4.327 -9.794 7.831 1.00 92.69 177 ALA A CA 1
ATOM 1368 C C . ALA A 1 177 ? 3.798 -9.061 9.078 1.00 92.69 177 ALA A C 1
ATOM 1370 O O . ALA A 1 177 ? 2.585 -8.914 9.218 1.00 92.69 177 ALA A O 1
ATOM 1371 N N . LYS A 1 178 ? 4.693 -8.581 9.951 1.00 94.69 178 LYS A N 1
ATOM 1372 C CA . LYS A 1 178 ? 4.320 -7.790 11.133 1.00 94.69 178 LYS A CA 1
ATOM 1373 C C . LYS A 1 178 ? 3.876 -6.383 10.757 1.00 94.69 178 LYS A C 1
ATOM 1375 O O . LYS A 1 178 ? 2.928 -5.879 11.345 1.00 94.69 178 LYS A O 1
ATOM 1380 N N . GLU A 1 179 ? 4.547 -5.774 9.786 1.00 95.25 179 GLU A N 1
ATOM 1381 C CA . GLU A 1 179 ? 4.187 -4.462 9.255 1.00 95.25 179 GLU A CA 1
ATOM 1382 C C . GLU A 1 179 ? 2.773 -4.474 8.669 1.00 95.25 179 GLU A C 1
ATOM 1384 O O . GLU A 1 179 ? 1.950 -3.661 9.069 1.00 95.25 179 GLU A O 1
ATOM 1389 N N . ARG A 1 180 ? 2.436 -5.468 7.835 1.00 95.38 180 ARG A N 1
ATOM 1390 C CA . ARG A 1 180 ? 1.072 -5.632 7.307 1.00 95.38 180 ARG A CA 1
ATOM 1391 C C . ARG A 1 180 ? 0.033 -5.791 8.415 1.00 95.38 180 ARG A C 1
ATOM 1393 O O . ARG A 1 180 ? -1.044 -5.208 8.343 1.00 95.38 180 ARG A O 1
ATOM 1400 N N . GLU A 1 181 ? 0.341 -6.591 9.437 1.00 96.75 181 GLU A N 1
ATOM 1401 C CA . GLU A 1 181 ? -0.562 -6.782 10.576 1.00 96.75 181 GLU A CA 1
ATOM 1402 C C . GLU A 1 181 ? -0.798 -5.464 11.331 1.00 96.75 181 GLU A C 1
ATOM 1404 O O . GLU A 1 181 ? -1.933 -5.164 11.706 1.00 96.75 181 GLU A O 1
ATOM 1409 N N . ALA A 1 182 ? 0.262 -4.679 11.546 1.00 97.25 182 ALA A N 1
ATOM 1410 C CA . ALA A 1 182 ? 0.194 -3.383 12.211 1.00 97.25 182 ALA A CA 1
ATOM 1411 C C . ALA A 1 182 ? -0.562 -2.345 11.370 1.00 97.25 182 ALA A C 1
ATOM 1413 O O . ALA A 1 182 ? -1.448 -1.680 11.905 1.00 97.25 182 ALA A O 1
ATOM 1414 N N . HIS A 1 183 ? -0.276 -2.273 10.065 1.00 97.38 183 HIS A N 1
ATOM 1415 C CA . HIS A 1 183 ? -0.953 -1.396 9.107 1.00 97.38 183 HIS A CA 1
ATOM 1416 C C . HIS A 1 183 ? -2.465 -1.590 9.162 1.00 97.38 183 HIS A C 1
ATOM 1418 O O . HIS A 1 183 ? -3.200 -0.649 9.443 1.00 97.38 183 HIS A O 1
ATOM 1424 N N . TRP A 1 184 ? -2.945 -2.827 9.000 1.00 98.00 184 TRP A N 1
ATOM 1425 C CA . TRP A 1 184 ? -4.384 -3.093 8.994 1.00 98.00 184 TRP A CA 1
ATOM 1426 C C . TRP A 1 184 ? -5.067 -2.808 10.332 1.00 98.00 184 TRP A C 1
ATOM 1428 O O . TRP A 1 184 ? -6.202 -2.329 10.346 1.00 98.00 184 TRP A O 1
ATOM 1438 N N . LYS A 1 185 ? -4.389 -3.057 11.458 1.00 98.12 185 LYS A N 1
ATOM 1439 C CA . LYS A 1 185 ? -4.932 -2.717 12.780 1.00 98.12 185 LYS A CA 1
ATOM 1440 C C . LYS A 1 185 ? -5.070 -1.211 12.962 1.00 98.12 185 LYS A C 1
ATOM 1442 O O . LYS A 1 185 ? -6.148 -0.763 13.341 1.00 98.12 185 LYS A O 1
ATOM 1447 N N . ALA A 1 186 ? -4.022 -0.451 12.646 1.00 97.44 186 ALA A N 1
ATOM 1448 C CA . ALA A 1 186 ? -4.047 1.007 12.723 1.00 97.44 186 ALA A CA 1
ATOM 1449 C C . ALA A 1 186 ? -5.116 1.589 11.790 1.00 97.44 186 ALA A C 1
ATOM 1451 O O . ALA A 1 186 ? -5.957 2.375 12.220 1.00 97.44 186 ALA A O 1
ATOM 1452 N N . ARG A 1 187 ? -5.178 1.091 10.550 1.00 96.94 187 ARG A N 1
ATOM 1453 C CA . ARG A 1 187 ? -6.208 1.447 9.571 1.00 96.94 187 ARG A CA 1
ATOM 1454 C C . ARG A 1 187 ? -7.621 1.238 10.128 1.00 96.94 187 ARG A C 1
ATOM 1456 O O . ARG A 1 187 ? -8.471 2.114 9.997 1.00 96.94 187 ARG A O 1
ATOM 1463 N N . ALA A 1 188 ? -7.881 0.104 10.784 1.00 97.31 188 ALA A N 1
ATOM 1464 C CA . ALA A 1 188 ? -9.176 -0.171 11.411 1.00 97.31 188 ALA A CA 1
ATOM 1465 C C . ALA A 1 188 ? -9.491 0.772 12.582 1.00 97.31 188 ALA A C 1
ATOM 1467 O O . ALA A 1 188 ? -10.641 1.177 12.746 1.00 97.31 188 ALA A O 1
ATOM 1468 N N . GLU A 1 189 ? -8.500 1.094 13.414 1.00 96.50 189 GLU A N 1
ATOM 1469 C CA . GLU A 1 189 ? -8.655 2.024 14.538 1.00 96.50 189 GLU A CA 1
ATOM 1470 C C . GLU A 1 189 ? -8.979 3.442 14.051 1.00 96.50 189 GLU A C 1
ATOM 1472 O O . GLU A 1 189 ? -9.943 4.044 14.522 1.00 96.50 189 GLU A O 1
ATOM 1477 N N . GLU A 1 190 ? -8.264 3.936 13.040 1.00 95.19 190 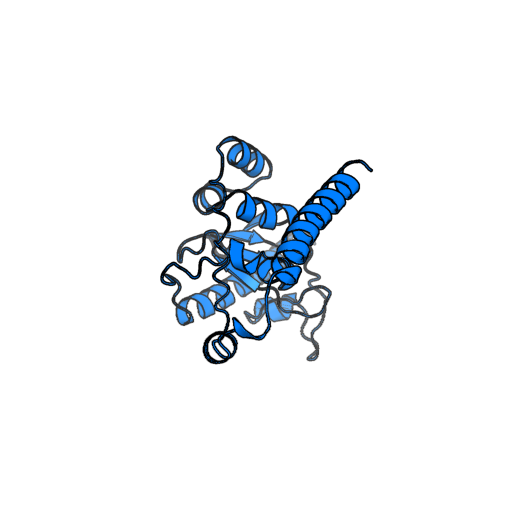GLU A N 1
ATOM 1478 C CA . GLU A 1 190 ? -8.499 5.250 12.429 1.00 95.19 190 GLU A CA 1
ATOM 1479 C C . GLU A 1 190 ? -9.878 5.360 11.767 1.00 95.19 190 GLU A C 1
ATOM 1481 O O . GLU A 1 190 ? -10.510 6.419 11.794 1.00 95.19 190 GLU A O 1
ATOM 1486 N N . ILE A 1 191 ? -10.355 4.282 11.139 1.00 95.06 191 ILE A N 1
ATOM 1487 C CA . ILE A 1 191 ? -11.703 4.227 10.560 1.00 95.06 191 ILE A CA 1
ATOM 1488 C C . ILE A 1 191 ? -12.756 4.307 11.667 1.00 95.06 191 ILE A C 1
ATOM 1490 O O . ILE A 1 191 ? -13.690 5.100 11.558 1.00 95.06 191 ILE A O 1
ATOM 1494 N N . LYS A 1 192 ? -12.597 3.530 12.746 1.00 94.75 192 LYS A N 1
ATOM 1495 C CA . LYS A 1 192 ? -13.523 3.555 13.891 1.00 94.75 192 LYS A CA 1
ATOM 1496 C C . LYS A 1 192 ? -13.583 4.936 14.527 1.00 94.75 192 LYS A C 1
ATOM 1498 O O . LYS A 1 192 ? -14.675 5.449 14.743 1.00 94.75 192 LYS A O 1
ATOM 1503 N N . GLN A 1 193 ? -12.430 5.562 14.751 1.00 93.62 193 GLN A N 1
ATOM 1504 C CA . GLN A 1 193 ? -12.372 6.906 15.317 1.00 93.62 193 GLN A CA 1
ATOM 1505 C C . GLN A 1 193 ? -13.105 7.924 14.430 1.00 93.62 193 GLN A C 1
ATOM 1507 O O . GLN A 1 193 ? -13.924 8.693 14.925 1.00 93.62 193 GLN A O 1
ATOM 1512 N N . ARG A 1 194 ? -12.888 7.891 13.108 1.00 91.44 194 ARG A N 1
ATOM 1513 C CA . ARG A 1 194 ? -13.607 8.768 12.167 1.00 91.44 194 ARG A CA 1
ATOM 1514 C C . ARG A 1 194 ? -15.118 8.539 12.168 1.00 91.44 194 ARG A C 1
ATOM 1516 O O . ARG A 1 194 ? -15.875 9.499 12.063 1.00 91.44 194 ARG A O 1
ATOM 1523 N N . GLN A 1 195 ? -15.564 7.287 12.277 1.00 91.19 195 GLN A N 1
ATOM 1524 C CA . GLN A 1 195 ? -16.989 6.957 12.372 1.00 91.19 195 GLN A CA 1
ATOM 1525 C C . GLN A 1 195 ? -17.610 7.463 13.682 1.00 91.19 195 GLN A C 1
ATOM 1527 O O . GLN A 1 195 ? -18.739 7.944 13.662 1.00 91.19 195 GLN A O 1
ATOM 1532 N N . GLU A 1 196 ? -16.880 7.390 14.798 1.00 90.88 196 GLU A N 1
ATOM 1533 C CA . GLU A 1 196 ? -17.314 7.923 16.097 1.00 90.88 196 GLU A CA 1
ATOM 1534 C C . GLU A 1 196 ? -17.394 9.455 16.101 1.00 90.88 196 GLU A C 1
ATOM 1536 O O . GLU A 1 196 ? -18.337 10.014 16.651 1.00 90.88 196 GLU A O 1
ATOM 1541 N N . GLU A 1 197 ? -16.440 10.142 15.470 1.00 90.81 197 GLU A N 1
ATOM 1542 C CA . GLU A 1 197 ? -16.427 11.609 15.359 1.00 90.81 197 GLU A CA 1
ATOM 1543 C C . GLU A 1 197 ? -17.531 12.153 14.435 1.00 90.81 197 GLU A C 1
ATOM 1545 O O . GLU A 1 197 ? -17.959 13.299 14.583 1.00 90.81 197 GLU A O 1
ATOM 1550 N N . ALA A 1 198 ? -17.993 11.340 13.482 1.00 85.00 198 ALA A N 1
ATOM 1551 C CA . ALA A 1 198 ? -19.058 11.685 12.544 1.00 85.00 198 ALA A CA 1
ATOM 1552 C C . ALA A 1 198 ? -20.484 11.402 13.069 1.00 85.00 198 ALA A C 1
ATOM 1554 O O . ALA A 1 198 ? -21.449 11.793 12.404 1.00 85.00 198 ALA A O 1
ATOM 1555 N N . ALA A 1 199 ? -20.621 10.722 14.214 1.00 74.12 199 ALA A N 1
ATOM 1556 C CA . ALA A 1 199 ? -21.895 10.323 14.827 1.00 74.12 199 ALA A CA 1
ATOM 1557 C C . ALA A 1 199 ? -22.421 11.347 15.850 1.00 74.12 199 ALA A C 1
ATOM 1559 O O . ALA A 1 199 ? -23.660 11.547 15.883 1.00 74.12 199 ALA A O 1
#

InterPro domains:
  IPR026834 LHH [PF14411] (113-190)

Radius of gyration: 22.09 Å; chains: 1; bounding box: 40×50×61 Å

Foldseek 3Di:
DPVVVVVVVVVVVVVVVVVVVVVPDDPVPDDPVVVPDPPPPPPPLPPAAADDPVNLVVVVVQPDDPLLSVLAGHPVLVVLLVVQVFHWDQFPNAIARDRPPQPQQDADPVGQGQLRCLLQLHAGADPVRAGFDWAARNQAQPGHIYGHGCCSCPHPCNVVVRDDPVDDRPDDPVVVSVVSSRRSNRVSVVVVVVVVVVD

pLDDT: mean 84.22, std 17.05, range [38.84, 98.12]

Organism: NCBI:txid83655